Protein AF-A0A2D6M710-F1 (afdb_monomer_lite)

Foldseek 3Di:
DPLDFDDLVVQVVQLVQFLCQCPDPDPQCVLVCCCVCPVLVQDPVLCVLQSWGAAGPVVVDPRHQWIWGFFADLVGRRRWIKIAHRDPPPPDDRIDIHDDDLQQTKRLCNSLLVVCQVVQEAEEEADPSLQSLCVSLVNSRYIHSDRDQHHPNNVVSSVVRHQHYEYFYFQDPSSLVSLVSVLVSCVVVVVQVVDQHQYFYFYLPPAGGNSRSCVPPNDVVVVVSSVVRVVVSVVVCVVDPRRDRDSD

Secondary structure (DSSP, 8-state):
---PPPPHHHHHHHHHHHHHHHHSS-GGGHHHHIIIIIIS---HHHHHHTT-EEE-GGG-STTTTEEEEEEE-TTS-EEEEEEEE--TTS---SEEE----GGG--BTHHHHHHHHHHHTEEEEESSHHHHHHHHHTT-TTEEE--SS---HHHHHHHHHH-SEEEE---SSHHHHHHHHHHHHHHHHTTHHHHS--EEEE---TTSSSHHHHHHHHHHHHHHHHHHHHHHHHHHHHHHS-TT-----

pLDDT: mean 90.96, std 10.14, range [46.81, 98.5]

Sequence (248 aa):
MSRSKLSQIERDEIVSLASDTLFEDSKDASDARDYLFNSRRINRDVAKTFEIGYVPMRAGHKLSGRIIFPIKDMVGRNVALTTRLIVEGSGLRKHWHESFLKNKYIYGIQENSLNISKKKKVIIVEGQFDALSLCSAGMPIAVAILGSAISIYQLSRIIQLTNDIFLCFDNDDAGRKATSQVFALLKKYQLWRQRDLNVMSIYTRGAKDPDEYISKYGKDEFINKLKEAKEKYELRRRKDEPGSIFDF

Structure (mmCIF, N/CA/C/O backbone):
data_AF-A0A2D6M710-F1
#
_entry.id   AF-A0A2D6M710-F1
#
loop_
_atom_site.group_PDB
_atom_site.id
_atom_site.type_symbol
_atom_site.label_atom_id
_atom_site.label_alt_id
_atom_site.label_comp_id
_atom_site.label_asym_id
_atom_site.label_entity_id
_atom_site.label_seq_id
_atom_site.pdbx_PDB_ins_code
_atom_site.Cartn_x
_atom_site.Cartn_y
_atom_site.Cartn_z
_atom_site.occupancy
_atom_site.B_iso_or_equiv
_atom_site.auth_seq_id
_atom_site.auth_comp_id
_atom_site.auth_asym_id
_atom_site.auth_atom_id
_atom_site.pdbx_PDB_model_num
ATOM 1 N N . MET A 1 1 ? 24.715 -8.397 -4.079 1.00 46.81 1 MET A N 1
ATOM 2 C CA . MET A 1 1 ? 24.604 -6.931 -4.253 1.00 46.81 1 MET A CA 1
ATOM 3 C C . MET A 1 1 ? 24.196 -6.299 -2.935 1.00 46.81 1 MET A C 1
ATOM 5 O O . MET A 1 1 ? 23.108 -6.588 -2.445 1.00 46.81 1 MET A O 1
ATOM 9 N N . SER A 1 2 ? 25.084 -5.494 -2.351 1.00 47.44 2 SER A N 1
ATOM 10 C CA . SER A 1 2 ? 24.763 -4.608 -1.226 1.00 47.44 2 SER A CA 1
ATOM 11 C C . SER A 1 2 ? 23.525 -3.767 -1.575 1.00 47.44 2 SER A C 1
ATOM 13 O O . SER A 1 2 ? 23.420 -3.271 -2.699 1.00 47.44 2 SER A O 1
ATOM 15 N N . ARG A 1 3 ? 22.562 -3.639 -0.651 1.00 63.16 3 ARG A N 1
ATOM 16 C CA . ARG A 1 3 ? 21.422 -2.714 -0.789 1.00 63.16 3 ARG A CA 1
ATOM 17 C C . ARG A 1 3 ? 21.940 -1.291 -0.570 1.00 63.16 3 ARG A C 1
ATOM 19 O O . ARG A 1 3 ? 21.722 -0.716 0.494 1.00 63.16 3 ARG A O 1
ATOM 26 N N . SER A 1 4 ? 22.707 -0.779 -1.533 1.00 73.25 4 SER A N 1
ATOM 27 C CA . SER A 1 4 ? 23.311 0.546 -1.431 1.00 73.25 4 SER A CA 1
ATOM 28 C C . SER A 1 4 ? 22.224 1.611 -1.331 1.00 73.25 4 SER A C 1
ATOM 30 O O . SER A 1 4 ? 21.204 1.538 -2.021 1.00 73.25 4 SER A O 1
ATOM 32 N N . LYS A 1 5 ? 22.433 2.560 -0.420 1.00 86.25 5 LYS A N 1
ATOM 33 C CA . LYS A 1 5 ? 21.526 3.677 -0.184 1.00 86.25 5 LYS A CA 1
ATOM 34 C C . LYS A 1 5 ? 21.694 4.682 -1.323 1.00 86.25 5 LYS A C 1
ATOM 36 O O . LYS A 1 5 ? 22.822 5.069 -1.613 1.00 86.25 5 LYS A O 1
ATOM 41 N N . LEU A 1 6 ? 20.597 5.045 -1.972 1.00 91.69 6 LEU A N 1
ATOM 42 C CA . LEU A 1 6 ? 20.550 6.089 -2.992 1.00 91.69 6 LEU A CA 1
ATOM 43 C C . LEU A 1 6 ? 20.534 7.459 -2.299 1.00 91.69 6 LEU A C 1
ATOM 45 O O . LEU A 1 6 ? 20.023 7.599 -1.179 1.00 91.69 6 LEU A O 1
ATOM 49 N N . SER A 1 7 ? 21.088 8.479 -2.941 1.00 94.19 7 SER A N 1
ATOM 50 C CA . SER A 1 7 ? 20.857 9.866 -2.539 1.00 94.19 7 SER A CA 1
ATOM 51 C C . SER A 1 7 ? 19.395 10.263 -2.779 1.00 94.19 7 SER A C 1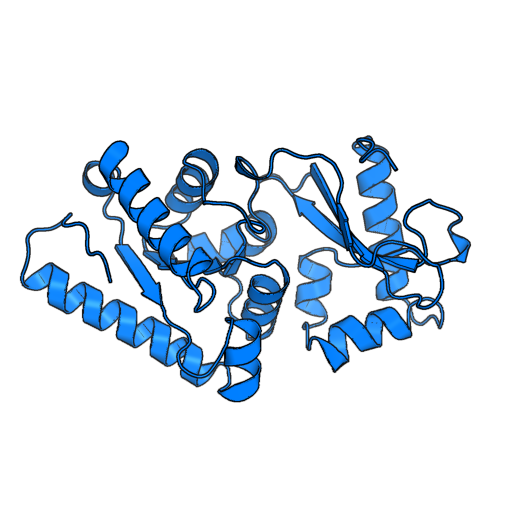
ATOM 53 O O . SER A 1 7 ? 18.65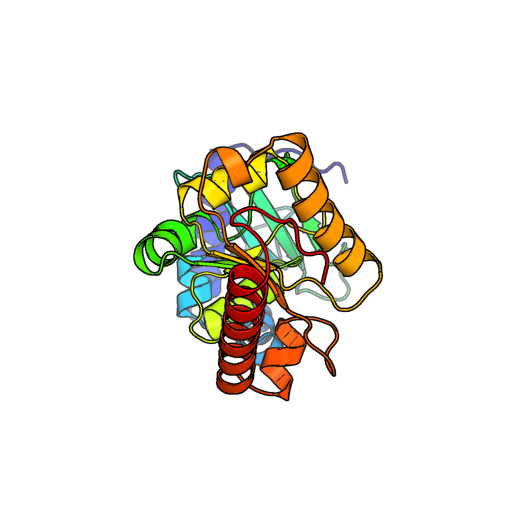2 9.569 -3.472 1.00 94.19 7 SER A O 1
ATOM 55 N N . GLN A 1 8 ? 18.958 11.371 -2.177 1.00 94.12 8 GLN A N 1
ATOM 56 C CA . GLN A 1 8 ? 17.605 11.883 -2.414 1.00 94.12 8 GLN A CA 1
ATOM 57 C C . GLN A 1 8 ? 17.400 12.245 -3.893 1.00 94.12 8 GLN A C 1
ATOM 59 O O . GLN A 1 8 ? 16.412 11.821 -4.479 1.00 94.12 8 GLN A O 1
ATOM 64 N N . ILE A 1 9 ? 18.377 12.939 -4.486 1.00 96.38 9 ILE A N 1
ATOM 65 C CA . ILE A 1 9 ? 18.354 13.371 -5.890 1.00 96.38 9 ILE A CA 1
ATOM 66 C C . ILE A 1 9 ? 18.221 12.161 -6.818 1.00 96.38 9 ILE A C 1
ATOM 68 O O . ILE A 1 9 ? 17.307 12.124 -7.632 1.00 96.38 9 ILE A O 1
ATOM 72 N N . GLU A 1 10 ? 19.043 11.122 -6.623 1.00 96.25 10 GLU A N 1
ATOM 73 C CA . GLU A 1 10 ? 18.950 9.902 -7.436 1.00 96.25 10 GLU A CA 1
ATOM 74 C C . GLU A 1 10 ? 17.574 9.233 -7.326 1.00 96.25 10 GLU A C 1
ATOM 76 O O . GLU A 1 10 ? 17.064 8.715 -8.317 1.00 96.25 10 GLU A O 1
ATOM 81 N N . ARG A 1 11 ? 16.952 9.207 -6.135 1.00 97.50 11 ARG A N 1
ATOM 82 C CA . ARG A 1 11 ? 15.600 8.641 -6.006 1.00 97.50 11 ARG A CA 1
ATOM 83 C C . ARG A 1 11 ? 14.595 9.447 -6.811 1.00 97.50 11 ARG A C 1
ATOM 85 O O . ARG A 1 11 ? 13.803 8.840 -7.519 1.00 97.50 11 ARG A O 1
ATOM 92 N N . ASP A 1 12 ? 14.632 10.767 -6.702 1.00 97.62 12 ASP A N 1
ATOM 93 C CA . ASP A 1 12 ? 13.668 11.643 -7.364 1.00 97.62 12 ASP A CA 1
ATOM 94 C C . ASP A 1 12 ? 13.825 11.584 -8.895 1.00 97.62 12 ASP A C 1
ATOM 96 O O . ASP A 1 12 ? 12.832 11.439 -9.605 1.00 97.62 12 ASP A O 1
ATOM 100 N N . GLU A 1 13 ? 15.061 11.544 -9.403 1.00 97.75 13 GLU A N 1
ATOM 101 C CA . GLU A 1 13 ? 15.357 11.325 -10.827 1.00 97.75 13 GLU A CA 1
ATOM 102 C C . GLU A 1 13 ? 14.849 9.964 -11.325 1.00 97.75 13 GLU A C 1
ATOM 104 O O . GLU A 1 13 ? 14.212 9.879 -12.376 1.00 97.75 13 GLU A O 1
ATOM 109 N N . ILE A 1 14 ? 15.085 8.889 -10.559 1.00 97.88 14 ILE A N 1
ATOM 110 C CA . ILE A 1 14 ? 14.604 7.545 -10.907 1.00 97.88 14 ILE A CA 1
ATOM 111 C C . ILE A 1 14 ? 13.077 7.503 -10.921 1.00 97.88 14 ILE A C 1
ATOM 113 O O . ILE A 1 14 ? 12.508 6.891 -11.821 1.00 97.88 14 ILE A O 1
ATOM 117 N N . VAL A 1 15 ? 12.412 8.105 -9.932 1.00 98.25 15 VAL A N 1
ATOM 118 C CA . VAL A 1 15 ? 10.945 8.117 -9.845 1.00 98.25 15 VAL A CA 1
ATOM 119 C C . VAL A 1 15 ? 10.343 8.915 -10.996 1.00 98.25 15 VAL A C 1
ATOM 121 O O . VAL A 1 15 ? 9.425 8.406 -11.635 1.00 98.25 15 VAL A O 1
ATOM 124 N N . SER A 1 16 ? 10.897 10.088 -11.319 1.00 97.94 16 SER A N 1
ATOM 125 C CA . SER A 1 16 ? 10.451 10.893 -12.463 1.00 97.94 16 SER A CA 1
ATOM 126 C C . SER A 1 16 ? 10.583 10.110 -13.769 1.00 97.94 16 SER A C 1
ATOM 128 O O . SER A 1 16 ? 9.579 9.850 -14.426 1.00 97.94 16 SER A O 1
ATOM 130 N N . LEU A 1 17 ? 11.793 9.626 -14.089 1.00 97.75 17 LEU A N 1
ATOM 131 C CA . LEU A 1 17 ? 12.050 8.844 -15.305 1.00 97.75 17 LEU A CA 1
ATOM 132 C C . LEU A 1 17 ? 11.121 7.631 -15.402 1.00 97.75 17 LEU A C 1
ATOM 134 O O . LEU A 1 17 ? 10.585 7.327 -16.469 1.00 97.75 17 LEU A O 1
ATOM 138 N N . ALA A 1 18 ? 10.965 6.906 -14.294 1.00 97.88 18 ALA A N 1
ATOM 139 C CA . ALA A 1 18 ? 10.163 5.699 -14.262 1.00 97.88 18 ALA A CA 1
ATOM 140 C C . ALA A 1 18 ? 8.677 6.010 -14.475 1.00 97.88 18 ALA A C 1
ATOM 142 O O . ALA A 1 18 ? 8.003 5.281 -15.205 1.00 97.88 18 ALA A O 1
ATOM 143 N N . SER A 1 19 ? 8.162 7.056 -13.826 1.00 97.06 19 SER A N 1
ATOM 144 C CA . SER A 1 19 ? 6.774 7.491 -13.971 1.00 97.06 19 SER A CA 1
ATOM 145 C C . SER A 1 19 ? 6.494 7.888 -15.418 1.00 97.06 19 SER A C 1
ATOM 147 O O . SER A 1 19 ? 5.585 7.327 -16.028 1.00 97.06 19 SER A O 1
ATOM 149 N N . ASP A 1 20 ? 7.328 8.750 -16.004 1.00 96.81 20 ASP A N 1
ATOM 150 C CA . ASP A 1 20 ? 7.182 9.191 -17.396 1.00 96.81 20 ASP A CA 1
ATOM 151 C C . ASP A 1 20 ? 7.167 7.988 -18.347 1.00 96.81 20 ASP A C 1
ATOM 153 O O . ASP A 1 20 ? 6.201 7.771 -19.078 1.00 96.81 20 ASP A O 1
ATOM 157 N N . THR A 1 21 ? 8.158 7.102 -18.224 1.00 97.06 21 THR A N 1
ATOM 158 C CA . THR A 1 21 ? 8.270 5.908 -19.076 1.00 97.06 21 THR A CA 1
ATOM 159 C C . THR A 1 21 ? 7.051 4.980 -18.966 1.00 97.06 21 THR A C 1
ATOM 161 O O . THR A 1 21 ? 6.647 4.378 -19.961 1.00 97.06 21 THR A O 1
ATOM 164 N N . LEU A 1 22 ? 6.459 4.817 -17.774 1.00 97.56 22 LEU A N 1
ATOM 165 C CA . LEU A 1 22 ? 5.312 3.918 -17.586 1.00 97.56 22 LEU A CA 1
ATOM 166 C C . LEU A 1 22 ? 4.047 4.434 -18.283 1.00 97.56 22 LEU A C 1
ATOM 168 O O . LEU A 1 22 ? 3.218 3.625 -18.710 1.00 97.56 22 LEU A O 1
ATOM 172 N N . PHE A 1 23 ? 3.874 5.754 -18.362 1.00 96.31 23 PHE A N 1
ATOM 173 C CA . PHE A 1 23 ? 2.669 6.380 -18.911 1.00 96.31 23 PHE A CA 1
ATOM 174 C C . PHE A 1 23 ? 2.844 6.924 -20.332 1.00 96.31 23 PHE A C 1
ATOM 176 O O . PHE A 1 23 ? 1.838 7.217 -20.980 1.00 96.31 23 PHE A O 1
ATOM 183 N N . GLU A 1 24 ? 4.073 6.999 -20.836 1.00 93.88 24 GLU A N 1
ATOM 184 C CA . GLU A 1 24 ? 4.366 7.227 -22.248 1.00 93.88 24 GLU A CA 1
ATOM 185 C C . GLU A 1 24 ? 3.793 6.114 -23.137 1.00 93.88 24 GLU A C 1
ATOM 187 O O . GLU A 1 24 ? 3.731 4.933 -22.770 1.00 93.88 24 GLU A O 1
ATOM 192 N N . ASP A 1 25 ? 3.408 6.482 -24.360 1.00 87.25 25 ASP A N 1
ATOM 193 C CA . ASP A 1 25 ? 3.003 5.511 -25.373 1.00 87.25 25 ASP A CA 1
ATOM 194 C C . ASP A 1 25 ? 4.228 4.902 -26.068 1.00 87.25 25 ASP A C 1
ATOM 196 O O . ASP A 1 25 ? 4.535 5.172 -27.227 1.00 87.25 25 ASP A O 1
ATOM 200 N N . SER A 1 26 ? 4.983 4.108 -25.307 1.00 86.56 26 SER A N 1
ATOM 201 C CA . SER A 1 26 ? 6.201 3.444 -25.768 1.00 86.56 26 SER A CA 1
ATOM 202 C C . SER A 1 26 ? 6.122 1.926 -25.602 1.00 86.56 26 SER A C 1
ATOM 204 O O . SER A 1 26 ? 5.440 1.390 -24.720 1.00 86.56 26 SER A O 1
ATOM 206 N N . LYS A 1 27 ? 6.857 1.197 -26.450 1.00 88.81 27 LYS A N 1
ATOM 207 C CA . LYS A 1 27 ? 6.994 -0.261 -26.304 1.00 88.81 27 LYS A CA 1
ATOM 208 C C . LYS A 1 27 ? 7.847 -0.649 -25.095 1.00 88.81 27 LYS A C 1
ATOM 210 O O . LYS A 1 27 ? 7.670 -1.747 -24.579 1.00 88.81 27 LYS A O 1
ATOM 215 N N . ASP A 1 28 ? 8.703 0.253 -24.610 1.00 88.19 28 ASP A N 1
ATOM 216 C CA . ASP A 1 28 ? 9.647 -0.005 -23.518 1.00 88.19 28 ASP A CA 1
ATOM 217 C C . ASP A 1 28 ? 8.958 -0.527 -22.251 1.00 88.19 28 ASP A C 1
ATOM 219 O O . ASP A 1 28 ? 9.490 -1.413 -21.583 1.00 88.19 28 ASP A O 1
ATOM 223 N N . ALA A 1 29 ? 7.776 0.007 -21.931 1.00 94.50 29 ALA A N 1
ATOM 224 C CA . ALA A 1 29 ? 7.025 -0.329 -20.726 1.00 94.50 29 ALA A CA 1
ATOM 225 C C . ALA A 1 29 ? 5.861 -1.306 -20.962 1.00 94.50 29 ALA A C 1
ATOM 227 O O . ALA A 1 29 ? 5.053 -1.481 -20.052 1.00 94.50 29 ALA A O 1
ATOM 228 N N . SER A 1 30 ? 5.726 -1.926 -22.146 1.00 94.56 30 SER A N 1
ATOM 229 C CA . SER A 1 30 ? 4.560 -2.772 -22.477 1.00 94.56 30 SER A CA 1
ATOM 230 C C . SER A 1 30 ? 4.319 -3.858 -21.426 1.00 94.56 30 SER A C 1
ATOM 232 O O . SER A 1 30 ? 3.272 -3.869 -20.785 1.00 94.56 30 SER A O 1
ATOM 234 N N . ASP A 1 31 ? 5.336 -4.671 -21.142 1.00 94.56 31 ASP A N 1
ATOM 235 C CA . ASP A 1 31 ? 5.233 -5.769 -20.174 1.00 94.56 31 ASP A CA 1
ATOM 236 C C . ASP A 1 31 ? 4.955 -5.269 -18.747 1.00 94.56 31 ASP A C 1
ATOM 238 O O . ASP A 1 31 ? 4.258 -5.912 -17.960 1.00 94.56 31 ASP A O 1
ATOM 242 N N . ALA A 1 32 ? 5.487 -4.094 -18.393 1.00 96.00 32 ALA A N 1
ATOM 243 C CA . ALA A 1 32 ? 5.249 -3.480 -17.092 1.00 96.00 32 ALA A CA 1
ATOM 244 C C . ALA A 1 32 ? 3.802 -2.985 -16.958 1.00 96.00 32 ALA A C 1
ATOM 246 O O . ALA A 1 32 ? 3.178 -3.193 -15.913 1.00 96.00 32 ALA A O 1
ATOM 247 N N . ARG A 1 33 ? 3.258 -2.373 -18.019 1.00 97.19 33 ARG A N 1
ATOM 248 C CA . ARG A 1 33 ? 1.855 -1.948 -18.107 1.00 97.19 33 ARG A CA 1
ATOM 249 C C . ARG A 1 33 ? 0.923 -3.154 -18.056 1.00 97.19 33 ARG A C 1
ATOM 251 O O . ARG A 1 33 ? -0.022 -3.133 -17.271 1.00 97.19 33 ARG A O 1
ATOM 258 N N . ASP A 1 34 ? 1.221 -4.217 -18.798 1.00 95.94 34 ASP A N 1
ATOM 259 C CA . ASP A 1 34 ? 0.439 -5.455 -18.768 1.00 95.94 34 ASP A CA 1
ATOM 260 C C . ASP A 1 34 ? 0.455 -6.091 -17.381 1.00 95.94 34 ASP A C 1
ATOM 262 O O . ASP A 1 34 ? -0.595 -6.412 -16.817 1.00 95.94 34 ASP A O 1
ATOM 266 N N . TYR A 1 35 ? 1.630 -6.195 -16.762 1.00 95.62 35 TYR A N 1
ATOM 267 C CA . TYR A 1 35 ? 1.735 -6.722 -15.411 1.00 95.62 35 TYR A CA 1
ATOM 268 C C . TYR A 1 35 ? 0.937 -5.886 -14.395 1.00 95.62 35 TYR A C 1
ATOM 270 O O . TYR A 1 35 ? 0.196 -6.450 -13.589 1.00 95.62 35 TYR A O 1
ATOM 278 N N . LEU A 1 36 ? 1.069 -4.556 -14.398 1.00 96.69 36 LEU A N 1
ATOM 279 C CA . LEU A 1 36 ? 0.401 -3.694 -13.415 1.00 96.69 36 LEU A CA 1
ATOM 280 C C . LEU A 1 36 ? -1.105 -3.590 -13.645 1.00 96.69 36 LEU A C 1
ATOM 282 O O . LEU A 1 36 ? -1.881 -3.773 -12.707 1.00 96.69 36 LEU A O 1
ATOM 286 N N . PHE A 1 37 ? -1.514 -3.275 -14.868 1.00 97.00 37 PHE A N 1
ATOM 287 C CA . PHE A 1 37 ? -2.880 -2.853 -15.165 1.00 97.00 37 PHE A CA 1
ATOM 288 C C . PHE A 1 37 ? -3.780 -4.017 -15.568 1.00 97.00 37 PHE A C 1
ATOM 290 O O . PHE A 1 37 ? -4.966 -3.983 -15.252 1.00 97.00 37 PHE A O 1
ATOM 297 N N . ASN A 1 38 ? -3.227 -5.067 -16.181 1.00 94.81 38 ASN A N 1
ATOM 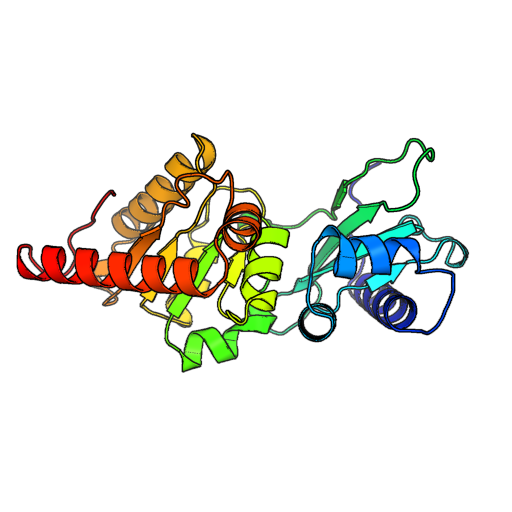298 C CA . ASN A 1 38 ? -4.001 -6.239 -16.591 1.00 94.81 38 ASN A CA 1
ATOM 299 C C . ASN A 1 38 ? -3.871 -7.360 -15.553 1.00 94.81 38 ASN A C 1
ATOM 301 O O . ASN A 1 38 ? -4.865 -7.766 -14.955 1.00 94.81 38 ASN A O 1
ATOM 305 N N . SER A 1 39 ? -2.648 -7.804 -15.247 1.00 93.81 39 SER A N 1
ATOM 306 C CA . SER A 1 39 ? -2.433 -8.939 -14.335 1.00 93.81 39 SER A CA 1
ATOM 307 C C . SER A 1 39 ? -2.709 -8.593 -12.869 1.00 93.81 39 SER A C 1
ATOM 309 O O . SER A 1 39 ? -3.348 -9.363 -12.155 1.00 93.81 39 SER A O 1
ATOM 311 N N . ARG A 1 40 ? -2.229 -7.437 -12.389 1.00 93.94 40 ARG A N 1
ATOM 312 C CA . ARG A 1 40 ? -2.464 -6.968 -11.008 1.00 93.94 40 ARG A CA 1
ATOM 313 C C . ARG A 1 40 ? -3.688 -6.066 -10.872 1.00 93.94 40 ARG A C 1
ATOM 315 O O . ARG A 1 40 ? -4.071 -5.786 -9.743 1.00 93.94 40 ARG A O 1
ATOM 322 N N . ARG A 1 41 ? -4.313 -5.652 -11.983 1.00 95.50 41 ARG A N 1
ATOM 323 C CA . ARG A 1 41 ? -5.519 -4.796 -12.018 1.00 95.50 41 ARG A CA 1
ATOM 324 C C . ARG A 1 41 ? -5.386 -3.514 -11.194 1.00 95.50 41 ARG A C 1
ATOM 326 O O . ARG A 1 41 ? -6.353 -3.036 -10.602 1.00 95.50 41 ARG A O 1
ATOM 333 N N . ILE A 1 42 ? -4.182 -2.953 -11.144 1.00 97.25 42 ILE A N 1
ATOM 334 C CA . ILE A 1 42 ? -3.962 -1.661 -10.504 1.00 97.25 42 ILE A CA 1
ATOM 335 C C . ILE A 1 42 ? -4.567 -0.583 -11.401 1.00 97.25 42 ILE A C 1
ATOM 337 O O . ILE A 1 42 ? -4.313 -0.539 -12.602 1.00 97.25 42 ILE A O 1
ATOM 341 N N . ASN A 1 43 ? -5.388 0.290 -10.829 1.00 97.25 43 ASN A N 1
ATOM 342 C CA . ASN A 1 43 ? -5.976 1.399 -11.565 1.00 97.25 43 ASN A CA 1
ATOM 343 C C . ASN A 1 43 ? -4.874 2.402 -11.971 1.00 97.25 43 ASN A C 1
ATOM 345 O O . ASN A 1 43 ? -3.976 2.702 -11.182 1.00 97.25 43 ASN A O 1
ATOM 349 N N . ARG A 1 44 ? -4.944 2.944 -13.195 1.00 97.75 44 ARG A N 1
ATOM 350 C CA . ARG A 1 44 ? -3.938 3.890 -13.715 1.00 97.75 44 ARG A CA 1
ATOM 351 C C . ARG A 1 44 ? -3.817 5.159 -12.870 1.00 97.75 44 ARG A C 1
ATOM 353 O O . ARG A 1 44 ? -2.701 5.615 -12.646 1.00 97.75 44 ARG A O 1
ATOM 360 N N . ASP A 1 45 ? -4.920 5.696 -12.363 1.00 98.12 45 ASP A N 1
ATOM 361 C CA . ASP A 1 45 ? -4.912 6.893 -11.516 1.00 98.12 45 ASP A CA 1
ATOM 362 C C . ASP A 1 45 ? -4.316 6.599 -10.139 1.00 98.12 45 ASP A C 1
ATOM 364 O O . ASP A 1 45 ? -3.604 7.433 -9.580 1.00 98.12 45 ASP A O 1
ATOM 368 N N . VAL A 1 46 ? -4.522 5.385 -9.616 1.00 98.50 46 VAL A N 1
ATOM 369 C CA . VAL A 1 46 ? -3.839 4.923 -8.397 1.00 98.50 46 VAL A CA 1
ATOM 370 C C . VAL A 1 46 ? -2.339 4.805 -8.647 1.00 98.50 46 VAL A C 1
ATOM 372 O O . VAL A 1 46 ? -1.556 5.314 -7.853 1.00 98.50 46 VAL A O 1
ATOM 375 N N . ALA A 1 47 ? -1.919 4.211 -9.766 1.00 98.44 47 ALA A N 1
ATOM 376 C CA . ALA A 1 47 ? -0.502 4.130 -10.113 1.00 98.44 47 ALA A CA 1
ATOM 377 C C . ALA A 1 47 ? 0.147 5.518 -10.252 1.00 98.44 47 ALA A C 1
ATOM 379 O O . ALA A 1 47 ? 1.237 5.715 -9.721 1.00 98.44 47 ALA A O 1
ATOM 380 N N . LYS A 1 48 ? -0.543 6.492 -10.865 1.00 98.25 48 LYS A N 1
ATOM 381 C CA . LYS A 1 48 ? -0.094 7.896 -10.921 1.00 98.25 48 LYS A CA 1
ATOM 382 C C . LYS A 1 48 ? -0.002 8.533 -9.536 1.00 98.25 48 LYS A C 1
ATOM 384 O O . LYS A 1 48 ? 1.011 9.134 -9.211 1.00 98.25 48 LYS A O 1
ATOM 389 N N . THR A 1 49 ? -1.032 8.369 -8.704 1.00 98.19 49 THR A N 1
ATOM 390 C CA . THR A 1 49 ? -1.075 8.931 -7.339 1.00 98.19 49 THR A CA 1
ATOM 391 C C . THR A 1 49 ? 0.095 8.435 -6.484 1.00 98.19 49 THR A C 1
ATOM 393 O O . THR A 1 49 ? 0.673 9.195 -5.711 1.00 98.19 49 THR A O 1
ATOM 396 N N . PHE A 1 50 ? 0.465 7.164 -6.646 1.00 98.44 50 PHE A N 1
ATOM 397 C CA . PHE A 1 50 ? 1.574 6.526 -5.936 1.00 98.44 50 PHE A CA 1
ATOM 398 C C . PHE A 1 50 ? 2.928 6.680 -6.647 1.00 98.44 50 PHE A C 1
ATOM 400 O O . PHE A 1 50 ? 3.914 6.111 -6.181 1.00 98.44 50 PHE A O 1
ATOM 407 N N . GLU A 1 51 ? 2.983 7.417 -7.764 1.00 98.31 51 GLU A N 1
ATOM 408 C CA . GLU A 1 51 ? 4.179 7.607 -8.602 1.00 98.31 51 GLU A CA 1
ATOM 409 C C . GLU A 1 51 ? 4.872 6.280 -8.956 1.00 98.31 51 GLU A C 1
ATOM 411 O O . GLU A 1 51 ? 6.098 6.145 -8.949 1.00 98.31 51 GLU A O 1
ATOM 416 N N . ILE A 1 52 ? 4.064 5.254 -9.235 1.00 98.50 52 ILE A N 1
ATOM 417 C CA . ILE A 1 52 ? 4.561 3.970 -9.723 1.00 98.50 52 ILE A CA 1
ATOM 418 C C . ILE A 1 52 ? 5.068 4.180 -11.144 1.00 98.50 52 ILE A C 1
ATOM 420 O O . ILE A 1 52 ? 4.389 4.781 -11.973 1.00 98.50 52 ILE A O 1
ATOM 424 N N . GLY A 1 53 ? 6.247 3.637 -11.424 1.00 98.06 53 GLY A N 1
ATOM 425 C CA . GLY A 1 53 ? 6.918 3.819 -12.703 1.00 98.06 53 GLY A CA 1
ATOM 426 C C . GLY A 1 53 ? 7.638 2.567 -13.181 1.00 98.06 53 GLY A C 1
ATOM 427 O O . GLY A 1 53 ? 7.690 1.562 -12.475 1.00 98.06 53 GLY A O 1
ATOM 428 N N . TYR A 1 54 ? 8.242 2.624 -14.361 1.00 98.00 54 TYR A N 1
ATOM 429 C CA . TYR A 1 54 ? 9.093 1.577 -14.911 1.00 98.00 54 TYR A CA 1
ATOM 430 C C . TYR A 1 54 ? 10.403 2.158 -15.446 1.00 98.00 54 TYR A C 1
ATOM 432 O O . TYR A 1 54 ? 10.386 3.043 -16.289 1.00 98.00 54 TYR A O 1
ATOM 440 N N . VAL A 1 55 ? 11.548 1.642 -14.992 1.00 97.00 55 VAL A N 1
ATOM 441 C CA . VAL A 1 55 ? 12.855 2.051 -15.532 1.00 97.00 55 VAL A CA 1
ATOM 442 C C . VAL A 1 55 ? 13.168 1.201 -16.768 1.00 97.00 55 VAL A C 1
ATOM 444 O O . VAL A 1 55 ? 13.330 -0.017 -16.625 1.00 97.00 55 VAL A O 1
ATOM 447 N N . PRO A 1 56 ? 13.302 1.794 -17.967 1.00 95.06 56 PRO A N 1
ATOM 448 C CA . PRO A 1 56 ? 13.507 1.037 -19.196 1.00 95.06 56 PRO A CA 1
ATOM 449 C C . PRO A 1 56 ? 14.938 0.507 -19.311 1.00 95.06 56 PRO A C 1
ATOM 451 O O . PRO A 1 56 ? 15.868 1.054 -18.721 1.00 95.06 56 PRO A O 1
ATOM 454 N N . MET A 1 57 ? 15.143 -0.539 -20.119 1.00 92.94 57 MET A N 1
ATOM 455 C CA . MET A 1 57 ? 16.472 -1.140 -20.330 1.00 92.94 57 MET A CA 1
ATOM 456 C C . MET A 1 57 ? 17.509 -0.137 -20.857 1.00 92.94 57 MET A C 1
ATOM 458 O O . MET A 1 57 ? 18.663 -0.165 -20.432 1.00 92.94 57 MET A O 1
ATOM 462 N N . ARG A 1 58 ? 17.085 0.805 -21.712 1.00 92.56 58 ARG A N 1
ATOM 463 C CA . ARG A 1 58 ? 17.940 1.870 -22.265 1.00 92.56 58 ARG A CA 1
ATOM 464 C C . ARG A 1 58 ? 18.488 2.851 -21.225 1.00 92.56 58 ARG A C 1
ATOM 466 O O . ARG A 1 58 ? 19.419 3.582 -21.536 1.00 92.56 58 ARG A O 1
ATOM 473 N N . ALA A 1 59 ? 17.944 2.869 -20.005 1.00 93.25 59 ALA A N 1
ATOM 474 C CA . ALA A 1 59 ? 18.438 3.743 -18.944 1.00 93.25 59 ALA A CA 1
ATOM 475 C C . ALA A 1 59 ? 19.843 3.349 -18.455 1.00 93.25 59 ALA A C 1
ATOM 477 O O . ALA A 1 59 ? 20.498 4.148 -17.794 1.00 93.25 59 ALA A O 1
ATOM 478 N N . GLY A 1 60 ? 20.301 2.113 -18.711 1.00 90.88 60 GLY A N 1
ATOM 479 C CA . GLY A 1 60 ? 21.646 1.657 -18.327 1.00 90.88 60 GLY A CA 1
ATOM 480 C C . GLY A 1 60 ? 21.910 1.634 -16.813 1.00 90.88 60 GLY A C 1
ATOM 481 O O . GLY A 1 60 ? 23.034 1.406 -16.376 1.00 90.88 60 GLY A O 1
ATOM 482 N N . HIS A 1 61 ? 20.884 1.853 -15.989 1.00 92.12 61 HIS A N 1
ATOM 483 C CA . HIS A 1 61 ? 20.978 1.899 -14.535 1.00 92.12 61 HIS A CA 1
ATOM 484 C C . HIS A 1 61 ? 20.770 0.505 -13.914 1.00 92.12 61 HIS A C 1
ATOM 486 O O . HIS A 1 61 ? 20.092 -0.351 -14.485 1.00 92.12 61 HIS A O 1
ATOM 492 N N . LYS A 1 62 ? 21.252 0.272 -12.684 1.00 90.75 62 LYS A N 1
ATOM 493 C CA . LYS A 1 62 ? 21.070 -1.010 -11.959 1.00 90.75 62 LYS A CA 1
ATOM 494 C C . LYS A 1 62 ? 19.601 -1.401 -11.718 1.00 90.75 62 LYS A C 1
ATOM 496 O O . LYS A 1 62 ? 19.318 -2.546 -11.366 1.00 90.75 62 LYS A O 1
ATOM 501 N N . LEU A 1 63 ? 18.681 -0.439 -11.834 1.00 93.75 63 LEU A N 1
ATOM 502 C CA . LEU A 1 63 ? 17.240 -0.659 -11.694 1.00 93.75 63 LEU A CA 1
ATOM 503 C C . LEU A 1 63 ? 16.508 -0.832 -13.031 1.00 93.75 63 LEU A C 1
ATOM 505 O O . LEU A 1 63 ? 15.292 -0.980 -13.013 1.00 93.75 63 LEU A O 1
ATOM 509 N N . SER A 1 64 ? 17.216 -0.842 -14.160 1.00 94.75 64 SER A N 1
ATOM 510 C CA . SER A 1 64 ? 16.608 -1.057 -15.475 1.00 94.75 64 SER A CA 1
ATOM 511 C C . SER A 1 64 ? 15.860 -2.393 -15.546 1.00 94.75 64 SER A C 1
ATOM 513 O O . SER A 1 64 ? 16.264 -3.382 -14.927 1.00 94.75 64 SER A O 1
ATOM 515 N N . GLY A 1 65 ? 14.741 -2.409 -16.270 1.00 95.06 65 GLY A N 1
ATOM 516 C CA . GLY A 1 65 ? 13.849 -3.564 -16.380 1.00 95.06 65 GLY A CA 1
ATOM 517 C C . GLY A 1 65 ? 12.928 -3.762 -15.173 1.00 95.06 65 GLY A C 1
ATOM 518 O O . GLY A 1 65 ? 12.332 -4.836 -15.021 1.00 95.06 65 GLY A O 1
ATOM 519 N N . ARG A 1 66 ? 12.825 -2.773 -14.273 1.00 96.62 66 ARG A N 1
ATOM 520 C CA . ARG A 1 66 ? 12.047 -2.880 -13.032 1.00 96.62 66 ARG A CA 1
ATOM 521 C C . ARG A 1 66 ? 10.944 -1.838 -12.946 1.00 96.62 66 ARG A C 1
ATOM 523 O O . ARG A 1 66 ? 11.159 -0.662 -13.216 1.00 96.62 66 ARG A O 1
ATOM 530 N N . ILE A 1 67 ? 9.796 -2.275 -12.437 1.00 98.06 67 ILE A N 1
ATOM 531 C CA . ILE A 1 67 ? 8.789 -1.385 -11.866 1.00 98.06 67 ILE A CA 1
ATOM 532 C C . ILE A 1 67 ? 9.338 -0.811 -10.563 1.00 98.06 67 ILE A C 1
ATOM 534 O O . ILE A 1 67 ? 9.903 -1.553 -9.751 1.00 98.06 67 ILE A O 1
ATOM 538 N N . ILE A 1 68 ? 9.134 0.484 -10.363 1.00 98.25 68 ILE A N 1
ATOM 539 C CA . ILE A 1 68 ? 9.494 1.248 -9.176 1.00 98.25 68 ILE A CA 1
ATOM 540 C C . ILE A 1 68 ? 8.231 1.541 -8.371 1.00 98.25 68 ILE A C 1
ATOM 542 O O . ILE A 1 68 ? 7.238 2.023 -8.905 1.00 98.25 68 ILE A O 1
ATOM 546 N N . PHE A 1 69 ? 8.297 1.258 -7.074 1.00 98.19 69 PHE A N 1
ATOM 547 C CA . PHE A 1 69 ? 7.297 1.617 -6.078 1.00 98.19 69 PHE A CA 1
ATOM 548 C C . PHE A 1 69 ? 7.992 2.504 -5.036 1.00 98.19 69 PHE A C 1
ATOM 550 O O . PHE A 1 69 ? 8.740 1.977 -4.189 1.00 98.19 69 PHE A O 1
ATOM 557 N N . PRO A 1 70 ? 7.811 3.832 -5.116 1.00 97.94 70 PRO A N 1
ATOM 558 C CA . PRO A 1 70 ? 8.404 4.761 -4.167 1.00 97.94 70 PRO A CA 1
ATOM 559 C C . PRO A 1 70 ? 7.835 4.551 -2.763 1.00 97.94 70 PRO A C 1
ATOM 561 O O . PRO A 1 70 ? 6.659 4.244 -2.584 1.00 97.94 70 PRO A O 1
ATOM 564 N N . ILE A 1 71 ? 8.673 4.708 -1.743 1.00 97.38 71 ILE A N 1
ATOM 565 C CA . ILE A 1 71 ? 8.235 4.817 -0.351 1.00 97.38 71 ILE A CA 1
ATOM 566 C C . ILE A 1 71 ? 8.466 6.256 0.063 1.00 97.38 71 ILE A C 1
ATOM 568 O O . ILE A 1 71 ? 9.604 6.730 0.031 1.00 97.38 71 ILE A O 1
ATOM 572 N N . LYS A 1 72 ? 7.397 6.921 0.492 1.00 97.19 72 LYS A N 1
ATOM 573 C CA . LYS A 1 72 ? 7.436 8.318 0.910 1.00 97.19 72 LYS A CA 1
ATOM 574 C C . LYS A 1 72 ? 7.352 8.462 2.418 1.00 97.19 72 LYS A C 1
ATOM 576 O O . LYS A 1 72 ? 6.802 7.613 3.125 1.00 97.19 72 LYS A O 1
ATOM 581 N N . ASP A 1 73 ? 7.912 9.551 2.920 1.00 95.25 73 ASP A N 1
ATOM 582 C CA . ASP A 1 73 ? 7.564 10.037 4.248 1.00 95.25 73 ASP A CA 1
ATOM 583 C C . ASP A 1 73 ? 6.266 10.864 4.229 1.00 95.25 73 ASP A C 1
ATOM 585 O O . ASP A 1 73 ? 5.658 11.088 3.186 1.00 95.25 73 ASP A O 1
ATOM 589 N N . MET A 1 74 ? 5.840 11.337 5.402 1.00 91.56 74 MET A N 1
ATOM 590 C CA . MET A 1 74 ? 4.593 12.098 5.559 1.00 91.56 74 MET A CA 1
ATOM 591 C C . MET A 1 74 ? 4.562 13.430 4.794 1.00 91.56 74 MET A C 1
ATOM 593 O O . MET A 1 74 ? 3.480 13.979 4.618 1.00 91.56 74 MET A O 1
ATOM 597 N N . VAL A 1 75 ? 5.717 13.965 4.380 1.00 93.31 75 VAL A N 1
ATOM 598 C CA . VAL A 1 75 ? 5.805 15.224 3.620 1.00 93.31 75 VAL A CA 1
ATOM 599 C C . VAL A 1 75 ? 6.035 14.985 2.124 1.00 93.31 75 VAL A C 1
ATOM 601 O O . VAL A 1 75 ? 6.186 15.945 1.379 1.00 93.31 75 VAL A O 1
ATOM 604 N N . GLY A 1 76 ? 6.033 13.725 1.671 1.00 95.25 76 GLY A N 1
ATOM 605 C CA . GLY A 1 76 ? 6.130 13.360 0.255 1.00 95.25 76 GLY A CA 1
ATOM 606 C C . GLY A 1 76 ? 7.541 13.099 -0.257 1.00 95.25 76 GLY A C 1
ATOM 607 O O . GLY A 1 76 ? 7.700 12.845 -1.444 1.00 95.25 76 GLY A O 1
ATOM 608 N N . ARG A 1 77 ? 8.570 13.110 0.598 1.00 96.56 77 ARG A N 1
ATOM 609 C CA . ARG A 1 77 ? 9.945 12.834 0.148 1.00 96.56 77 ARG A CA 1
ATOM 610 C C . ARG A 1 77 ? 10.142 11.342 -0.073 1.00 96.56 77 ARG A C 1
ATOM 612 O O . ARG A 1 77 ? 9.826 10.548 0.816 1.00 96.56 77 ARG A O 1
ATOM 619 N N . ASN A 1 78 ? 10.744 10.967 -1.200 1.00 97.44 78 ASN A N 1
ATOM 620 C CA . ASN A 1 78 ? 11.111 9.581 -1.493 1.00 97.44 78 ASN A CA 1
ATOM 621 C C . ASN A 1 78 ? 12.230 9.111 -0.552 1.00 97.44 78 ASN A C 1
ATOM 623 O O . ASN A 1 78 ? 13.388 9.489 -0.705 1.00 97.44 78 ASN A O 1
ATOM 627 N N . VAL A 1 79 ? 11.908 8.269 0.429 1.00 95.88 79 VAL A N 1
ATOM 628 C CA . VAL A 1 79 ? 12.874 7.779 1.430 1.00 95.88 79 VAL A CA 1
ATOM 629 C C . VAL A 1 79 ? 13.521 6.453 1.052 1.00 95.88 79 VAL A C 1
ATOM 631 O O . VAL A 1 79 ? 14.581 6.118 1.581 1.00 95.88 79 VAL A O 1
ATOM 634 N N . ALA A 1 80 ? 12.876 5.685 0.177 1.00 96.31 80 ALA A N 1
ATOM 635 C CA . ALA A 1 80 ? 13.373 4.410 -0.314 1.00 96.31 80 ALA A CA 1
ATOM 636 C C . ALA A 1 80 ? 12.641 4.003 -1.590 1.00 96.31 80 ALA A C 1
ATOM 638 O O . ALA A 1 80 ? 11.485 4.369 -1.787 1.00 96.31 80 ALA A O 1
ATOM 639 N N . LEU A 1 81 ? 13.284 3.170 -2.405 1.00 97.25 81 LEU A N 1
ATOM 640 C CA . LEU A 1 81 ? 12.637 2.521 -3.542 1.00 97.25 81 LEU A CA 1
ATOM 641 C C . LEU A 1 81 ? 12.493 1.018 -3.302 1.00 97.25 81 LEU A C 1
ATOM 643 O O . LEU A 1 81 ? 13.430 0.330 -2.883 1.00 97.25 81 LEU A O 1
ATOM 647 N N . THR A 1 82 ? 11.315 0.495 -3.620 1.00 96.19 82 THR A N 1
ATOM 648 C CA . THR A 1 82 ? 11.069 -0.944 -3.769 1.00 96.19 82 THR A CA 1
ATOM 649 C C . THR A 1 82 ? 10.766 -1.236 -5.225 1.00 96.19 82 THR A C 1
ATOM 651 O O . THR A 1 82 ? 10.289 -0.369 -5.949 1.00 96.19 82 THR A O 1
ATOM 654 N N . THR A 1 83 ? 11.108 -2.432 -5.694 1.00 96.12 83 THR A N 1
ATOM 655 C CA . THR A 1 83 ? 11.070 -2.719 -7.126 1.00 96.12 83 THR A CA 1
ATOM 656 C C . THR A 1 83 ? 10.644 -4.140 -7.435 1.00 96.12 83 THR A C 1
ATOM 658 O O . THR A 1 83 ? 10.856 -5.068 -6.639 1.00 96.12 83 THR A O 1
ATOM 661 N N . ARG A 1 84 ? 10.108 -4.316 -8.642 1.00 95.50 84 ARG A N 1
ATOM 662 C CA . ARG A 1 84 ? 9.826 -5.621 -9.230 1.00 95.50 84 ARG A CA 1
ATOM 663 C C . ARG A 1 84 ? 10.400 -5.699 -10.635 1.00 95.50 84 ARG A C 1
ATOM 665 O O . ARG A 1 84 ? 10.056 -4.890 -11.482 1.00 95.50 84 ARG A O 1
ATOM 672 N N . LEU A 1 85 ? 11.262 -6.677 -10.867 1.00 95.00 85 LEU A N 1
ATOM 673 C CA . LEU A 1 85 ? 11.782 -6.996 -12.188 1.00 95.00 85 LEU A CA 1
ATOM 674 C C . LEU A 1 85 ? 10.665 -7.575 -13.064 1.00 95.00 85 LEU A C 1
ATOM 676 O O . LEU A 1 85 ? 9.941 -8.466 -12.612 1.00 95.00 85 LEU A O 1
ATOM 680 N N . ILE A 1 86 ? 10.558 -7.058 -14.284 1.00 93.19 86 ILE A N 1
ATOM 681 C CA . ILE A 1 86 ? 9.625 -7.528 -15.314 1.00 93.19 86 ILE A CA 1
ATOM 682 C C . ILE A 1 86 ? 10.342 -8.372 -16.366 1.00 93.19 86 ILE A C 1
ATOM 684 O O . ILE A 1 86 ? 9.787 -9.361 -16.824 1.00 93.19 86 ILE A O 1
ATOM 688 N N . VAL A 1 87 ? 11.600 -8.048 -16.668 1.00 79.50 87 VAL A N 1
ATOM 689 C CA . VAL A 1 87 ? 12.403 -8.797 -17.641 1.00 79.50 87 VAL A CA 1
ATOM 690 C C . VAL A 1 87 ? 12.797 -10.168 -17.079 1.00 79.50 87 VAL A C 1
ATOM 692 O O . VAL A 1 87 ? 13.577 -10.270 -16.123 1.00 79.50 87 VAL A O 1
ATOM 695 N N . GLU A 1 88 ? 12.263 -11.229 -17.681 1.00 73.75 88 GLU A N 1
ATOM 696 C CA . GLU A 1 88 ? 12.580 -12.618 -17.339 1.00 73.75 88 GLU A CA 1
ATOM 697 C C . GLU A 1 88 ? 13.975 -13.039 -17.841 1.00 73.75 88 GLU A C 1
ATOM 699 O O . GLU A 1 88 ? 14.624 -12.335 -18.611 1.00 73.75 88 GLU A O 1
ATOM 704 N N . GLY A 1 89 ? 14.495 -14.169 -17.351 1.00 68.12 89 GLY A N 1
ATOM 705 C CA . GLY A 1 89 ? 15.743 -14.767 -17.856 1.00 68.12 89 GLY A CA 1
ATOM 706 C C . GLY A 1 89 ? 17.055 -14.043 -17.509 1.00 68.12 89 GLY A C 1
ATOM 707 O O . GLY A 1 89 ? 18.126 -14.578 -17.765 1.00 68.12 89 GLY A O 1
ATOM 708 N N . SER A 1 90 ? 17.012 -12.873 -16.864 1.00 72.88 90 SER A N 1
ATOM 709 C CA . SER A 1 90 ? 18.217 -12.087 -16.525 1.00 72.88 90 SER A CA 1
ATOM 710 C C . SER A 1 90 ? 19.060 -12.635 -15.360 1.00 72.88 90 SER A C 1
ATOM 712 O O . SER A 1 90 ? 20.103 -12.070 -15.034 1.00 72.88 90 SER A O 1
ATOM 714 N N . GLY A 1 91 ? 18.594 -13.676 -14.656 1.00 77.75 91 GLY A N 1
ATOM 715 C CA . GLY A 1 91 ? 19.225 -14.188 -13.427 1.00 77.75 91 GLY A CA 1
ATOM 716 C C . GLY A 1 91 ? 19.152 -13.233 -12.221 1.00 77.75 91 GLY A C 1
ATOM 717 O O . GLY A 1 91 ? 19.632 -13.554 -11.131 1.00 77.75 91 GLY A O 1
ATOM 718 N N . LEU A 1 92 ? 18.537 -12.055 -12.380 1.00 83.19 92 LEU A N 1
ATOM 719 C CA . LEU A 1 92 ? 18.391 -11.062 -11.322 1.00 83.19 92 LEU A CA 1
ATOM 720 C C . LEU A 1 92 ? 17.235 -11.403 -10.378 1.00 83.19 92 LEU A C 1
ATOM 722 O O . LEU A 1 92 ? 16.228 -12.008 -10.743 1.00 83.19 92 LEU A O 1
ATOM 726 N N . ARG A 1 93 ? 17.336 -10.932 -9.129 1.00 84.94 93 ARG A N 1
ATOM 727 C CA . ARG A 1 93 ? 16.247 -11.088 -8.158 1.00 84.94 93 ARG A CA 1
ATOM 728 C C . ARG A 1 93 ? 14.999 -10.340 -8.624 1.00 84.94 93 ARG A C 1
ATOM 730 O O . ARG A 1 93 ? 15.056 -9.129 -8.878 1.00 84.94 93 ARG A O 1
ATOM 737 N N . LYS A 1 94 ? 13.866 -11.052 -8.607 1.00 88.69 94 LYS A N 1
ATOM 738 C CA . LYS A 1 94 ? 12.536 -10.517 -8.934 1.00 88.69 94 LYS A CA 1
ATOM 739 C C . LYS A 1 94 ? 12.180 -9.292 -8.099 1.00 88.69 94 LYS A C 1
ATOM 741 O O . LYS A 1 94 ? 11.640 -8.330 -8.624 1.00 88.69 94 LYS A O 1
ATOM 746 N N . HIS A 1 95 ? 12.554 -9.295 -6.823 1.00 90.75 95 HIS A N 1
ATOM 747 C CA . HIS A 1 95 ? 12.338 -8.179 -5.910 1.00 90.75 95 HIS A CA 1
ATOM 748 C C . HIS A 1 95 ? 13.665 -7.589 -5.438 1.00 90.75 95 HIS A C 1
ATOM 750 O O . HIS A 1 95 ? 14.549 -8.310 -4.968 1.00 90.75 95 HIS A O 1
ATOM 756 N N . TRP A 1 96 ? 13.781 -6.266 -5.517 1.00 91.75 96 TRP A N 1
ATOM 757 C CA . TRP A 1 96 ? 14.858 -5.503 -4.889 1.00 91.75 96 TRP A CA 1
ATOM 758 C C . TRP A 1 96 ? 14.261 -4.331 -4.118 1.00 91.75 96 TRP A C 1
ATOM 760 O O . TRP A 1 96 ? 13.273 -3.741 -4.547 1.00 91.75 96 TRP A O 1
ATOM 770 N N . HIS A 1 97 ? 14.854 -4.008 -2.977 1.00 91.75 97 HIS A N 1
ATOM 771 C CA . HIS A 1 97 ? 14.503 -2.831 -2.201 1.00 91.75 97 HIS A CA 1
ATOM 772 C C . HIS A 1 97 ? 15.763 -2.200 -1.639 1.00 91.75 97 HIS A C 1
ATOM 774 O O . HIS A 1 97 ? 16.710 -2.903 -1.267 1.00 91.75 97 HIS A O 1
ATOM 780 N N . GLU A 1 98 ? 15.743 -0.878 -1.564 1.00 93.38 98 GLU A N 1
ATOM 781 C CA . GLU A 1 98 ? 16.764 -0.101 -0.885 1.00 93.38 98 GLU A CA 1
ATOM 782 C C . GLU A 1 98 ? 16.809 -0.452 0.614 1.00 93.38 98 GLU A C 1
ATOM 784 O O . GLU A 1 98 ? 15.863 -1.016 1.170 1.00 93.38 98 GLU A O 1
ATOM 789 N N . SER A 1 99 ? 17.918 -0.157 1.294 1.00 90.75 99 SER A N 1
ATOM 790 C CA . SER A 1 99 ? 17.966 -0.241 2.755 1.00 90.75 99 SER A CA 1
ATOM 791 C C . SER A 1 99 ? 17.254 0.964 3.372 1.00 90.75 99 SER A C 1
ATOM 793 O O . SER A 1 99 ? 17.636 2.106 3.124 1.00 90.75 99 SER A O 1
ATOM 795 N N . PHE A 1 100 ? 16.233 0.717 4.191 1.00 91.62 100 PHE A N 1
ATOM 796 C CA . PHE A 1 100 ? 15.487 1.757 4.898 1.00 91.62 100 PHE A CA 1
ATOM 797 C C . PHE A 1 100 ? 14.907 1.233 6.212 1.00 91.62 100 PHE A C 1
ATOM 799 O O . PHE A 1 100 ? 14.842 0.027 6.463 1.00 91.62 100 PHE A O 1
ATOM 806 N N . LEU A 1 101 ? 14.465 2.158 7.062 1.00 91.31 101 LEU A N 1
ATOM 807 C CA . LEU A 1 101 ? 13.863 1.843 8.354 1.00 91.31 101 LEU A CA 1
ATOM 808 C C . LEU A 1 101 ? 12.406 1.403 8.163 1.00 91.31 101 LEU A C 1
ATOM 810 O O . LEU A 1 101 ? 11.493 2.207 8.332 1.00 91.31 101 LEU A O 1
ATOM 814 N N . LYS A 1 102 ? 12.181 0.130 7.804 1.00 91.56 102 LYS A N 1
ATOM 815 C CA . LYS A 1 102 ? 10.833 -0.443 7.591 1.00 91.56 102 LYS A CA 1
ATOM 816 C C . LYS A 1 102 ? 9.863 -0.116 8.723 1.00 91.56 102 LYS A C 1
ATOM 818 O O . LYS A 1 102 ? 8.746 0.304 8.476 1.00 91.56 102 LYS A O 1
ATOM 823 N N . ASN A 1 103 ? 10.344 -0.199 9.959 1.00 92.06 103 ASN A N 1
ATOM 824 C CA . ASN A 1 103 ? 9.583 0.109 11.164 1.00 92.06 103 ASN A CA 1
ATOM 825 C C . ASN A 1 103 ? 9.228 1.599 11.344 1.00 92.06 103 ASN A C 1
ATOM 827 O O . ASN A 1 103 ? 8.595 1.930 12.340 1.00 92.06 103 ASN A O 1
ATOM 831 N N . LYS A 1 104 ? 9.642 2.517 10.465 1.00 92.75 104 LYS A N 1
ATOM 832 C CA . LYS A 1 104 ? 9.281 3.944 10.534 1.00 92.75 104 LYS A CA 1
ATOM 833 C C . LYS A 1 104 ? 8.330 4.388 9.434 1.00 92.75 104 LYS A C 1
ATOM 835 O O . LYS A 1 104 ? 7.637 5.383 9.628 1.00 92.75 104 LYS A O 1
ATOM 840 N N . TYR A 1 105 ? 8.309 3.690 8.305 1.00 94.94 105 TYR A N 1
ATOM 841 C CA . TYR A 1 105 ? 7.569 4.113 7.121 1.00 94.94 105 TYR A CA 1
ATOM 842 C C . TYR A 1 105 ? 6.400 3.179 6.850 1.00 94.94 105 TYR A C 1
ATOM 844 O O . TYR A 1 105 ? 6.444 1.994 7.173 1.00 94.94 105 TYR A O 1
ATOM 852 N N . ILE A 1 106 ? 5.341 3.739 6.281 1.00 96.75 106 ILE A N 1
ATOM 853 C CA . ILE A 1 106 ? 4.116 3.029 5.933 1.00 96.75 106 ILE A CA 1
ATOM 854 C C . ILE A 1 106 ? 3.855 3.362 4.475 1.00 96.75 106 ILE A C 1
ATOM 856 O O . ILE A 1 106 ? 3.829 4.531 4.101 1.00 96.75 106 ILE A O 1
ATOM 860 N N . TYR A 1 107 ? 3.689 2.346 3.646 1.00 97.88 107 TYR A N 1
ATOM 861 C CA . TYR A 1 107 ? 3.425 2.567 2.234 1.00 97.88 107 TYR A CA 1
ATOM 862 C C . TYR A 1 107 ? 1.984 3.039 2.019 1.00 97.88 107 TYR A C 1
ATOM 864 O O . TYR A 1 107 ? 1.063 2.490 2.626 1.00 97.88 107 TYR A O 1
ATOM 872 N N . GLY A 1 108 ? 1.798 4.061 1.181 1.00 97.62 108 GLY A N 1
ATOM 873 C CA . GLY A 1 108 ? 0.497 4.667 0.893 1.00 97.62 108 GLY A CA 1
ATOM 874 C C . GLY A 1 108 ? 0.002 5.673 1.931 1.00 97.62 108 GLY A C 1
ATOM 875 O O . GLY A 1 108 ? -1.066 6.251 1.744 1.00 97.62 108 GLY A O 1
ATOM 876 N N . ILE A 1 109 ? 0.718 5.886 3.045 1.00 96.94 109 ILE A N 1
ATOM 877 C CA . ILE A 1 109 ? 0.234 6.803 4.088 1.00 96.94 109 ILE A CA 1
ATOM 878 C C . ILE A 1 109 ? 0.221 8.252 3.614 1.00 96.94 109 ILE A C 1
ATOM 880 O O . ILE A 1 109 ? -0.697 8.986 3.969 1.00 96.94 109 ILE A O 1
ATOM 884 N N . GLN A 1 110 ? 1.212 8.664 2.821 1.00 97.75 110 GLN A N 1
ATOM 885 C CA . GLN A 1 110 ? 1.287 10.025 2.307 1.00 97.75 110 GLN A CA 1
ATOM 886 C C . GLN A 1 110 ? 0.164 10.256 1.298 1.00 97.75 110 GLN A C 1
ATOM 888 O O . GLN A 1 110 ? -0.625 11.187 1.469 1.00 97.75 110 GLN A O 1
ATOM 893 N N . GLU A 1 111 ? 0.036 9.341 0.343 1.00 98.25 111 GLU A N 1
ATOM 894 C CA . GLU A 1 111 ? -0.945 9.359 -0.738 1.00 98.25 111 GLU A CA 1
ATOM 895 C C . GLU A 1 111 ? -2.382 9.371 -0.202 1.00 98.25 111 GLU A C 1
ATOM 897 O O . GLU A 1 111 ? -3.243 10.091 -0.706 1.00 98.25 111 GLU A O 1
ATOM 902 N N . ASN A 1 112 ? -2.640 8.615 0.869 1.00 98.44 112 ASN A N 1
ATOM 903 C CA . ASN A 1 112 ? -3.982 8.442 1.419 1.00 98.44 112 ASN A CA 1
ATOM 904 C C . ASN A 1 112 ? -4.277 9.314 2.651 1.00 98.44 112 ASN A C 1
ATOM 906 O O . ASN A 1 112 ? -5.414 9.316 3.121 1.00 98.44 112 ASN A O 1
ATOM 910 N N . SER A 1 113 ? -3.314 10.079 3.177 1.00 97.62 113 SER A N 1
ATOM 911 C CA . SER A 1 113 ? -3.445 10.836 4.441 1.00 97.62 113 SER A CA 1
ATOM 912 C C . SER A 1 113 ? -4.679 11.747 4.503 1.00 97.62 113 SER A C 1
ATOM 914 O O . SER A 1 113 ? -5.408 11.744 5.503 1.00 97.62 113 SER A O 1
ATOM 916 N N . LEU A 1 114 ? -4.955 12.486 3.424 1.00 97.56 114 LEU A N 1
ATOM 917 C CA . LEU A 1 114 ? -6.119 13.369 3.315 1.00 97.56 114 LEU A CA 1
ATOM 918 C C . LEU A 1 114 ? -7.430 12.578 3.340 1.00 97.56 114 LEU A C 1
ATOM 920 O O . LEU A 1 114 ? -8.372 12.953 4.040 1.00 97.56 114 LEU A O 1
ATOM 924 N N . ASN A 1 115 ? -7.488 11.458 2.619 1.00 98.38 115 ASN A N 1
ATOM 925 C CA . ASN A 1 115 ? -8.667 10.598 2.579 1.00 98.38 115 ASN A CA 1
ATOM 926 C C . ASN A 1 115 ? -8.903 9.892 3.917 1.00 98.38 115 ASN A C 1
ATOM 928 O O . ASN A 1 115 ? -10.041 9.860 4.383 1.00 98.38 115 ASN A O 1
ATOM 932 N N . ILE A 1 116 ? -7.845 9.393 4.560 1.00 98.50 116 ILE A N 1
ATOM 933 C CA . ILE A 1 116 ? -7.900 8.783 5.895 1.00 98.50 116 ILE A CA 1
ATOM 934 C C . ILE A 1 116 ? -8.449 9.793 6.902 1.00 98.50 116 ILE A C 1
ATOM 936 O O . ILE A 1 116 ? -9.403 9.482 7.613 1.00 98.50 116 ILE A O 1
ATOM 940 N N . SER A 1 117 ? -7.917 11.018 6.902 1.00 97.56 117 SER A N 1
ATOM 941 C CA . SER A 1 117 ? -8.355 12.088 7.808 1.00 97.56 117 SER A CA 1
ATOM 942 C C . SER A 1 117 ? -9.808 12.494 7.550 1.00 97.56 117 SER A C 1
ATOM 944 O O . SER A 1 117 ? -10.616 12.563 8.475 1.00 97.56 117 SER A O 1
ATOM 946 N N . LYS A 1 118 ? -10.184 12.692 6.278 1.00 97.88 118 LYS A N 1
ATOM 947 C CA . LYS A 1 118 ? -11.547 13.078 5.877 1.00 97.88 118 LYS A CA 1
ATOM 948 C C . LYS A 1 118 ? -12.577 12.001 6.206 1.00 97.88 118 LYS A C 1
ATOM 950 O O . LYS A 1 118 ? -13.674 12.310 6.659 1.00 97.88 118 LYS A O 1
ATOM 955 N N . LYS A 1 119 ? -12.251 10.733 5.947 1.00 97.00 119 LYS A N 1
ATOM 956 C CA . LYS A 1 119 ? -13.136 9.592 6.220 1.00 97.00 119 LYS A CA 1
ATOM 957 C C . LYS A 1 119 ? -13.068 9.135 7.674 1.00 97.00 119 LYS A C 1
ATOM 959 O O . LYS A 1 119 ? -13.909 8.332 8.070 1.00 97.00 119 LYS A O 1
ATOM 964 N N . LYS A 1 120 ? -12.084 9.626 8.432 1.00 96.31 120 LYS A N 1
ATOM 965 C CA . LYS A 1 120 ? -11.742 9.201 9.789 1.00 96.31 120 LYS A CA 1
ATOM 966 C C . LYS A 1 120 ? -11.601 7.688 9.906 1.00 96.31 120 LYS A C 1
ATOM 968 O O . LYS A 1 120 ? -11.969 7.142 10.935 1.00 96.31 120 LYS A O 1
ATOM 973 N N . LYS A 1 121 ? -11.029 7.018 8.903 1.00 97.19 121 LYS A N 1
ATOM 974 C CA . LYS A 1 121 ? -10.772 5.569 8.937 1.00 97.19 121 LYS A CA 1
ATOM 975 C C . LYS A 1 121 ? -9.572 5.171 8.090 1.00 97.19 121 LYS A C 1
ATOM 977 O O . LYS A 1 121 ? -9.308 5.809 7.073 1.00 97.19 121 LYS A O 1
ATOM 982 N N . VAL A 1 122 ? -8.909 4.085 8.470 1.00 98.44 122 VAL A N 1
ATOM 983 C CA . VAL A 1 122 ? -7.777 3.488 7.744 1.00 98.44 122 VAL A CA 1
ATOM 984 C C . VAL A 1 122 ? -7.925 1.970 7.664 1.00 98.44 122 VAL A C 1
ATOM 986 O O . VAL A 1 122 ? -8.461 1.350 8.581 1.00 98.44 122 VAL A O 1
ATOM 989 N N . ILE A 1 123 ? -7.429 1.373 6.581 1.00 98.38 123 ILE A N 1
ATOM 990 C CA . ILE A 1 123 ? -7.265 -0.078 6.444 1.00 98.38 123 ILE A CA 1
ATOM 991 C C . ILE A 1 123 ? -5.765 -0.371 6.423 1.00 98.38 123 ILE A C 1
ATOM 993 O O . ILE A 1 123 ? -5.050 0.147 5.570 1.00 98.38 123 ILE A O 1
ATOM 997 N N . ILE A 1 124 ? -5.276 -1.177 7.358 1.00 97.62 124 ILE A N 1
ATOM 998 C CA . ILE A 1 124 ? -3.874 -1.586 7.435 1.00 97.62 124 ILE A CA 1
ATOM 999 C C . ILE A 1 124 ? -3.754 -3.007 6.893 1.00 97.62 124 ILE A C 1
ATOM 1001 O O . ILE A 1 124 ? -4.419 -3.912 7.391 1.00 97.62 124 ILE A O 1
ATOM 1005 N N . VAL A 1 125 ? -2.885 -3.190 5.904 1.00 96.38 125 VAL A N 1
ATOM 1006 C CA . VAL A 1 125 ? -2.573 -4.480 5.270 1.00 96.38 125 VAL A CA 1
ATOM 1007 C C . VAL A 1 125 ? -1.072 -4.780 5.350 1.00 96.38 125 VAL A C 1
ATOM 1009 O O . VAL A 1 125 ? -0.273 -3.926 5.752 1.00 96.38 125 VAL A O 1
ATOM 1012 N N . GLU A 1 126 ? -0.655 -5.991 4.982 1.00 93.19 126 GLU A N 1
ATOM 1013 C CA . GLU A 1 126 ? 0.760 -6.383 5.031 1.00 93.19 126 GLU A CA 1
ATOM 1014 C C . GLU A 1 126 ? 1.561 -5.882 3.827 1.00 93.19 126 GLU A C 1
ATOM 1016 O O . GLU A 1 126 ? 2.632 -5.275 3.986 1.00 93.19 126 GLU A O 1
ATOM 1021 N N . GLY A 1 127 ? 1.046 -6.143 2.623 1.00 92.38 127 GLY A N 1
ATOM 1022 C CA . GLY A 1 127 ? 1.744 -5.949 1.362 1.00 92.38 127 GLY A CA 1
ATOM 1023 C C . GLY A 1 127 ? 1.371 -4.667 0.624 1.00 92.38 127 GLY A C 1
ATOM 1024 O O . GLY A 1 127 ? 0.269 -4.130 0.720 1.00 92.38 127 GLY A O 1
ATOM 1025 N N . GLN A 1 128 ? 2.315 -4.173 -0.180 1.00 94.94 128 GLN A N 1
ATOM 1026 C CA . GLN A 1 128 ? 2.099 -2.996 -1.032 1.00 94.94 128 GLN A CA 1
ATOM 1027 C C . GLN A 1 128 ? 0.996 -3.240 -2.057 1.00 94.94 128 GLN A C 1
ATOM 1029 O O . GLN A 1 128 ? 0.182 -2.357 -2.307 1.00 94.94 128 GLN A O 1
ATOM 1034 N N . PHE A 1 129 ? 0.962 -4.438 -2.646 1.00 94.88 129 PHE A N 1
ATOM 1035 C CA . PHE A 1 129 ? -0.062 -4.756 -3.628 1.00 94.88 129 PHE A CA 1
ATOM 1036 C C . PHE A 1 129 ? -1.457 -4.854 -3.015 1.00 94.88 129 PHE A C 1
ATOM 1038 O O . PHE A 1 129 ? -2.394 -4.434 -3.679 1.00 94.88 129 PHE A O 1
ATOM 1045 N N . ASP A 1 130 ? -1.601 -5.319 -1.774 1.00 95.75 130 ASP A N 1
ATOM 1046 C CA . ASP A 1 130 ? -2.898 -5.325 -1.088 1.00 95.75 130 ASP A CA 1
ATOM 1047 C C . ASP A 1 130 ? -3.419 -3.897 -0.919 1.00 95.75 130 ASP A C 1
ATOM 1049 O O . ASP A 1 130 ? -4.572 -3.604 -1.232 1.00 95.75 130 ASP A O 1
ATOM 1053 N N . ALA A 1 131 ? -2.540 -2.967 -0.524 1.00 97.75 131 ALA A N 1
ATOM 1054 C CA . ALA A 1 131 ? -2.904 -1.560 -0.394 1.00 97.75 131 ALA A CA 1
ATOM 1055 C C . ALA A 1 131 ? -3.285 -0.949 -1.751 1.00 97.75 131 ALA A C 1
ATOM 1057 O O . ALA A 1 131 ? -4.308 -0.269 -1.850 1.00 97.75 131 ALA A O 1
ATOM 1058 N N . LEU A 1 132 ? -2.506 -1.220 -2.804 1.00 98.00 132 LEU A N 1
ATOM 1059 C CA . LEU A 1 132 ? -2.793 -0.737 -4.159 1.00 98.00 132 LEU A CA 1
ATOM 1060 C C . LEU A 1 132 ? -4.080 -1.334 -4.735 1.00 98.00 132 LEU A C 1
ATOM 1062 O O . LEU A 1 132 ? -4.827 -0.619 -5.402 1.00 98.00 132 LEU A O 1
ATOM 1066 N N . SER A 1 133 ? -4.350 -2.613 -4.477 1.00 97.12 133 SER A N 1
ATOM 1067 C CA . SER A 1 133 ? -5.554 -3.318 -4.926 1.00 97.12 133 SER A CA 1
ATOM 1068 C C . SER A 1 133 ? -6.800 -2.727 -4.265 1.00 97.12 133 SER A C 1
ATOM 1070 O O . SER A 1 133 ? -7.737 -2.322 -4.953 1.00 97.12 133 SER A O 1
ATOM 1072 N N . LEU A 1 134 ? -6.765 -2.514 -2.943 1.00 97.88 134 LEU A N 1
ATOM 1073 C CA . LEU A 1 134 ? -7.841 -1.835 -2.215 1.00 97.88 134 LEU A CA 1
ATOM 1074 C C . LEU A 1 134 ? -8.042 -0.386 -2.688 1.00 97.88 134 LEU A C 1
ATOM 1076 O O . LEU A 1 134 ? -9.179 0.040 -2.896 1.00 97.88 134 LEU A O 1
ATOM 1080 N N . CYS A 1 135 ? -6.961 0.367 -2.919 1.00 98.44 135 CYS A N 1
ATOM 1081 C CA . CYS A 1 135 ? -7.058 1.715 -3.486 1.00 98.44 135 CYS A CA 1
ATOM 1082 C C . CYS A 1 135 ? -7.693 1.690 -4.883 1.00 98.44 135 CYS A C 1
ATOM 1084 O O . CYS A 1 135 ? -8.587 2.488 -5.162 1.00 98.44 135 CYS A O 1
ATOM 1086 N N . SER A 1 136 ? -7.295 0.735 -5.729 1.00 97.88 136 SER A N 1
ATOM 1087 C CA . SER A 1 136 ? -7.843 0.540 -7.082 1.00 97.88 136 SER A CA 1
ATOM 1088 C C . SER A 1 136 ? -9.316 0.132 -7.062 1.00 97.88 136 SER A C 1
ATOM 1090 O O . SER A 1 136 ? -10.066 0.501 -7.961 1.00 97.88 136 SER A O 1
ATOM 1092 N N . ALA A 1 137 ? -9.759 -0.541 -5.998 1.00 96.94 137 ALA A N 1
ATOM 1093 C CA . ALA A 1 137 ? -11.160 -0.856 -5.731 1.00 96.94 137 ALA A CA 1
ATOM 1094 C C . ALA A 1 137 ? -11.974 0.330 -5.165 1.00 96.94 137 ALA A C 1
ATOM 1096 O O . ALA A 1 137 ? -13.142 0.163 -4.809 1.00 96.94 137 ALA A O 1
ATOM 1097 N N . GLY A 1 138 ? -11.389 1.531 -5.080 1.00 96.94 138 GLY A N 1
ATOM 1098 C CA . GLY A 1 138 ? -12.063 2.740 -4.599 1.00 96.94 138 GLY A CA 1
ATOM 1099 C C . GLY A 1 138 ? -11.975 2.951 -3.087 1.00 96.94 138 GLY A C 1
ATOM 1100 O O . GLY A 1 138 ? -12.766 3.712 -2.525 1.00 96.94 138 GLY A O 1
ATOM 1101 N N . MET A 1 139 ? -11.017 2.311 -2.411 1.00 97.56 139 MET A N 1
ATOM 1102 C CA . MET A 1 139 ? -10.744 2.505 -0.984 1.00 97.56 139 MET A CA 1
ATOM 1103 C C . MET A 1 139 ? -9.380 3.184 -0.771 1.00 97.56 139 MET A C 1
ATOM 1105 O O . MET A 1 139 ? -8.453 2.538 -0.280 1.00 97.56 139 MET A O 1
ATOM 1109 N N . PRO A 1 140 ? -9.238 4.493 -1.081 1.00 97.94 140 PRO A N 1
ATOM 1110 C CA . PRO A 1 140 ? -7.996 5.258 -0.915 1.00 97.94 140 PRO A CA 1
ATOM 1111 C C . PRO A 1 140 ? -7.745 5.620 0.560 1.00 97.94 140 PRO A C 1
ATOM 1113 O O . PRO A 1 140 ? -7.554 6.772 0.934 1.00 97.94 140 PRO A O 1
ATOM 1116 N N . ILE A 1 141 ? -7.847 4.620 1.427 1.00 98.31 141 ILE A N 1
ATOM 1117 C CA . ILE A 1 141 ? -7.600 4.657 2.871 1.00 98.31 141 ILE A CA 1
ATOM 1118 C C . ILE A 1 141 ? -6.766 3.445 3.309 1.00 98.31 141 ILE A C 1
ATOM 1120 O O . ILE A 1 141 ? -6.597 3.217 4.505 1.00 98.31 141 ILE A O 1
ATOM 1124 N N . ALA A 1 142 ? -6.299 2.638 2.351 1.00 98.44 142 ALA A N 1
ATOM 1125 C CA . ALA A 1 142 ? -5.496 1.454 2.601 1.00 98.44 142 ALA A CA 1
ATOM 1126 C C . ALA A 1 142 ? -4.005 1.809 2.668 1.00 98.44 142 ALA A C 1
ATOM 1128 O O . ALA A 1 142 ? -3.503 2.582 1.853 1.00 98.44 142 ALA A O 1
ATOM 1129 N N . VAL A 1 143 ? -3.292 1.246 3.640 1.00 98.25 143 VAL A N 1
ATOM 1130 C CA . VAL A 1 143 ? -1.858 1.472 3.867 1.00 98.25 143 VAL A CA 1
ATOM 1131 C C . VAL A 1 143 ? -1.167 0.161 4.236 1.00 98.25 143 VAL A C 1
ATOM 1133 O O . VAL A 1 143 ? -1.794 -0.708 4.838 1.00 98.25 143 VAL A O 1
ATOM 1136 N N . ALA A 1 144 ? 0.122 0.013 3.917 1.00 96.94 144 ALA A N 1
ATOM 1137 C CA . ALA A 1 144 ? 0.852 -1.241 4.141 1.00 96.94 144 ALA A CA 1
ATOM 1138 C C . ALA A 1 144 ? 2.072 -1.102 5.063 1.00 96.94 144 ALA A C 1
ATOM 1140 O O . ALA A 1 144 ? 2.854 -0.153 4.944 1.00 96.94 144 ALA A O 1
ATOM 1141 N N . ILE A 1 145 ? 2.277 -2.094 5.940 1.00 93.44 145 ILE A N 1
ATOM 1142 C CA . ILE A 1 145 ? 3.402 -2.153 6.901 1.00 93.44 145 ILE A CA 1
ATOM 1143 C C . ILE A 1 145 ? 4.662 -2.862 6.366 1.00 93.44 145 ILE A C 1
ATOM 1145 O O . ILE A 1 145 ? 5.662 -2.960 7.078 1.00 93.44 145 ILE A O 1
ATOM 1149 N N . LEU A 1 146 ? 4.652 -3.289 5.096 1.00 87.38 146 LEU A N 1
ATOM 1150 C CA . LEU A 1 146 ? 5.821 -3.747 4.326 1.00 87.38 146 LEU A CA 1
ATOM 1151 C C . LEU A 1 146 ? 6.490 -5.035 4.844 1.00 87.38 146 LEU A C 1
ATOM 1153 O O . LEU A 1 146 ? 7.724 -5.171 4.809 1.00 87.38 146 LEU A O 1
ATOM 1157 N N . GLY A 1 147 ? 5.671 -5.997 5.280 1.00 75.31 147 GLY A N 1
ATOM 1158 C CA . GLY A 1 147 ? 6.125 -7.336 5.678 1.00 75.31 147 GLY A CA 1
ATOM 1159 C C . GLY A 1 147 ? 6.954 -7.349 6.964 1.00 75.31 147 GLY A C 1
ATOM 1160 O O . GLY A 1 147 ? 7.907 -8.118 7.093 1.00 75.31 147 GLY A O 1
ATOM 1161 N N . SER A 1 148 ? 6.643 -6.449 7.895 1.00 72.94 148 SER A N 1
ATOM 1162 C CA . SER A 1 148 ? 7.149 -6.491 9.263 1.00 72.94 148 SER A CA 1
ATOM 1163 C C . SER A 1 148 ? 6.018 -6.250 10.243 1.00 72.94 148 SER A C 1
ATOM 1165 O O . SER A 1 148 ? 5.142 -5.434 9.983 1.00 72.94 148 SER A O 1
ATOM 1167 N N . ALA A 1 149 ? 6.116 -6.906 11.390 1.00 83.75 149 ALA A N 1
ATOM 1168 C CA . ALA A 1 149 ? 5.489 -6.526 12.642 1.00 83.75 149 ALA A CA 1
ATOM 1169 C C . ALA A 1 149 ? 5.344 -4.994 12.793 1.00 83.75 149 ALA A C 1
ATOM 1171 O O . ALA A 1 149 ? 6.350 -4.276 12.783 1.00 83.75 149 ALA A O 1
ATOM 1172 N N . ILE A 1 150 ? 4.106 -4.498 12.936 1.00 92.06 150 ILE A N 1
ATOM 1173 C CA . ILE A 1 150 ? 3.846 -3.058 13.071 1.00 92.06 150 ILE A CA 1
ATOM 1174 C C . ILE A 1 150 ? 4.607 -2.490 14.275 1.00 92.06 150 ILE A C 1
ATOM 1176 O O . ILE A 1 150 ? 4.669 -3.096 15.350 1.00 92.06 150 ILE A O 1
ATOM 1180 N N . SER A 1 151 ? 5.203 -1.315 14.108 1.00 94.06 151 SER A N 1
ATOM 1181 C CA . SER A 1 151 ? 5.931 -0.634 15.177 1.00 94.06 151 SER A CA 1
ATOM 1182 C C . SER A 1 151 ? 5.074 0.425 15.874 1.00 94.06 151 SER A C 1
ATOM 1184 O O . SER A 1 151 ? 4.099 0.932 15.318 1.00 94.06 151 SER A O 1
ATOM 1186 N N . ILE A 1 152 ? 5.499 0.853 17.068 1.00 94.25 152 ILE A N 1
ATOM 1187 C CA . ILE A 1 152 ? 4.888 2.009 17.740 1.00 94.25 152 ILE A CA 1
ATOM 1188 C C . ILE A 1 152 ? 5.054 3.308 16.937 1.00 94.25 152 ILE A C 1
ATOM 1190 O O . ILE A 1 152 ? 4.163 4.152 16.947 1.00 94.25 152 ILE A O 1
ATOM 1194 N N . TYR A 1 153 ? 6.151 3.466 16.187 1.00 93.69 153 TYR A N 1
ATOM 1195 C CA . TYR A 1 153 ? 6.351 4.636 15.330 1.00 93.69 153 TYR A CA 1
ATOM 1196 C C . TYR A 1 153 ? 5.326 4.662 14.198 1.00 93.69 153 TYR A C 1
ATOM 1198 O O . TYR A 1 153 ? 4.700 5.693 13.985 1.00 93.69 153 TYR A O 1
ATOM 1206 N N . GLN A 1 154 ? 5.095 3.531 13.529 1.00 95.56 154 GLN A N 1
ATOM 1207 C CA . GLN A 1 154 ? 4.063 3.415 12.498 1.00 95.56 154 GLN A CA 1
ATOM 1208 C C . GLN A 1 154 ? 2.671 3.658 13.093 1.00 95.56 154 GLN A C 1
ATOM 1210 O O . GLN A 1 154 ? 1.947 4.535 12.628 1.00 95.56 154 GLN A O 1
ATOM 1215 N N . LEU A 1 155 ? 2.329 2.960 14.180 1.00 94.94 155 LEU A N 1
ATOM 1216 C CA . LEU A 1 155 ? 1.028 3.096 14.833 1.00 94.94 155 LEU A CA 1
ATOM 1217 C C . LEU A 1 155 ? 0.763 4.539 15.291 1.00 94.94 155 LEU A C 1
ATOM 1219 O O . LEU A 1 155 ? -0.319 5.063 15.047 1.00 94.94 155 LEU A O 1
ATOM 1223 N N . SER A 1 156 ? 1.762 5.216 15.870 1.00 93.88 156 SER A N 1
ATOM 1224 C CA . SER A 1 156 ? 1.642 6.617 16.303 1.00 93.88 156 SER A CA 1
ATOM 1225 C C . SER A 1 156 ? 1.348 7.588 15.155 1.00 93.88 156 SER A C 1
ATOM 1227 O O . SER A 1 156 ? 0.647 8.574 15.365 1.00 93.88 156 SER A O 1
ATOM 1229 N N . ARG A 1 157 ? 1.834 7.313 13.935 1.00 94.19 157 ARG A N 1
ATOM 1230 C CA . ARG A 1 157 ? 1.497 8.109 12.743 1.00 94.19 157 ARG A CA 1
ATOM 1231 C C . ARG A 1 157 ? 0.073 7.856 12.280 1.00 94.19 157 ARG A C 1
ATOM 1233 O O . ARG A 1 157 ? -0.617 8.797 11.911 1.00 94.19 157 ARG A O 1
ATOM 1240 N N . ILE A 1 158 ? -0.383 6.611 12.346 1.00 95.75 158 ILE A N 1
ATOM 1241 C CA . ILE A 1 158 ? -1.735 6.240 11.926 1.00 95.75 158 ILE A CA 1
ATOM 1242 C C . ILE A 1 158 ? -2.788 6.871 12.843 1.00 95.75 158 ILE A C 1
ATOM 1244 O O . ILE A 1 158 ? -3.714 7.517 12.355 1.00 95.75 158 ILE A O 1
ATOM 1248 N N . ILE A 1 159 ? -2.613 6.767 14.165 1.00 94.94 159 ILE A N 1
ATOM 1249 C CA . ILE A 1 159 ? -3.582 7.298 15.142 1.00 94.94 159 ILE A CA 1
ATOM 1250 C C . ILE A 1 159 ? -3.661 8.834 15.154 1.00 94.94 159 ILE A C 1
ATOM 1252 O O . ILE A 1 159 ? -4.563 9.400 15.767 1.00 94.94 159 ILE A O 1
ATOM 1256 N N . GLN A 1 160 ? -2.710 9.531 14.518 1.00 94.44 160 GLN A N 1
ATOM 1257 C CA . GLN A 1 160 ? -2.793 10.980 14.299 1.00 94.44 160 GLN A CA 1
ATOM 1258 C C . GLN A 1 160 ? -3.809 11.340 13.209 1.00 94.44 160 GLN A C 1
ATOM 1260 O O . GLN A 1 160 ? -4.357 12.437 13.248 1.00 94.44 160 GLN A O 1
ATOM 1265 N N . LEU A 1 161 ? -4.068 10.431 12.264 1.00 96.19 161 LEU A N 1
ATOM 1266 C CA . LEU A 1 161 ? -4.966 10.658 11.130 1.00 96.19 161 LEU A CA 1
ATOM 1267 C C . LEU A 1 161 ? -6.398 10.188 11.411 1.00 96.19 161 LEU A C 1
ATOM 1269 O O . LEU A 1 161 ? -7.349 10.699 10.827 1.00 96.19 161 LEU A O 1
ATOM 1273 N N . THR A 1 162 ? -6.570 9.179 12.264 1.00 96.31 162 THR A N 1
ATOM 1274 C CA . THR A 1 162 ? -7.870 8.545 12.495 1.00 96.31 162 THR A CA 1
ATOM 1275 C C . THR A 1 162 ? -7.923 7.805 13.828 1.00 96.31 162 THR A C 1
ATOM 1277 O O . THR A 1 162 ? -6.896 7.391 14.364 1.00 96.31 162 THR A O 1
ATOM 1280 N N . ASN A 1 163 ? -9.145 7.607 14.320 1.00 93.81 163 ASN A N 1
ATOM 1281 C CA . ASN A 1 163 ? -9.447 6.717 15.427 1.00 93.81 163 ASN A CA 1
ATOM 1282 C C . ASN A 1 163 ? -9.980 5.342 14.978 1.00 93.81 163 ASN A C 1
ATOM 1284 O O . ASN A 1 163 ? -9.826 4.394 15.737 1.00 93.81 163 ASN A O 1
ATOM 1288 N N . ASP A 1 164 ? -10.547 5.198 13.773 1.00 94.69 164 ASP A N 1
ATOM 1289 C CA . ASP A 1 164 ? -11.094 3.925 13.275 1.00 94.69 164 ASP A CA 1
ATOM 1290 C C . ASP A 1 164 ? -10.049 3.186 12.424 1.00 94.69 164 ASP A C 1
ATOM 1292 O O . ASP A 1 164 ? -9.744 3.567 11.289 1.00 94.69 164 ASP A O 1
ATOM 1296 N N . ILE A 1 165 ? -9.514 2.094 12.960 1.00 96.44 165 ILE A N 1
ATOM 1297 C CA . ILE A 1 165 ? -8.465 1.284 12.343 1.00 96.44 165 ILE A CA 1
ATOM 1298 C C . ILE A 1 165 ? -9.012 -0.104 12.027 1.00 96.44 165 ILE A C 1
ATOM 1300 O O . ILE A 1 165 ? -9.387 -0.857 12.923 1.00 96.44 165 ILE A O 1
ATOM 1304 N N . PHE A 1 166 ? -8.989 -0.468 10.750 1.00 96.94 166 PHE A N 1
ATOM 1305 C CA . PHE A 1 166 ? -9.271 -1.821 10.289 1.00 96.94 166 PHE A CA 1
ATOM 1306 C C . PHE A 1 166 ? -7.957 -2.546 9.997 1.00 96.94 166 PHE A C 1
ATOM 1308 O O . PHE A 1 166 ? -7.171 -2.092 9.170 1.00 96.94 166 PHE A O 1
ATOM 1315 N N . LEU A 1 167 ? -7.713 -3.670 10.661 1.00 96.00 167 LEU A N 1
ATOM 1316 C CA . LEU A 1 167 ? -6.574 -4.551 10.420 1.00 96.00 167 LEU A CA 1
ATOM 1317 C C . LEU A 1 167 ? -7.014 -5.652 9.458 1.00 96.00 167 LEU A C 1
ATOM 1319 O O . LEU A 1 167 ? -7.902 -6.430 9.791 1.00 96.00 167 LEU A O 1
ATOM 1323 N N . CYS A 1 168 ? -6.421 -5.715 8.272 1.00 95.12 168 CYS A N 1
ATOM 1324 C CA . CYS A 1 168 ? -6.724 -6.723 7.262 1.00 95.12 168 CYS A CA 1
ATOM 1325 C C . CYS A 1 168 ? -5.414 -7.363 6.793 1.00 95.12 168 CYS A C 1
ATOM 1327 O O . CYS A 1 168 ? -4.899 -7.069 5.718 1.00 95.12 168 CYS A O 1
ATOM 1329 N N . PHE A 1 169 ? -4.838 -8.170 7.681 1.00 93.38 169 PHE A N 1
ATOM 1330 C CA . PHE A 1 169 ? -3.609 -8.916 7.432 1.00 93.38 169 PHE A CA 1
ATOM 1331 C C . PHE A 1 169 ? -3.894 -10.266 6.768 1.00 93.38 169 PHE A C 1
ATOM 1333 O O . PHE A 1 169 ? -5.054 -10.684 6.679 1.00 93.38 169 PHE A O 1
ATOM 1340 N N . ASP A 1 170 ? -2.839 -10.928 6.298 1.00 89.12 170 ASP A N 1
ATOM 1341 C CA . ASP A 1 170 ? -2.953 -12.185 5.565 1.00 89.12 170 ASP A CA 1
ATOM 1342 C C . ASP A 1 170 ? -3.575 -13.261 6.464 1.00 89.12 170 ASP A C 1
ATOM 1344 O O . ASP A 1 170 ? -3.406 -13.279 7.689 1.00 89.12 170 ASP A O 1
ATOM 1348 N N . ASN A 1 171 ? -4.326 -14.187 5.868 1.00 86.12 171 ASN A N 1
ATOM 1349 C CA . ASN A 1 171 ? -5.036 -15.225 6.616 1.00 86.12 171 ASN A CA 1
ATOM 1350 C C . ASN A 1 171 ? -4.118 -16.405 7.008 1.00 86.12 171 ASN A C 1
ATOM 1352 O O . ASN A 1 171 ? -4.482 -17.576 6.869 1.00 86.12 171 ASN A O 1
ATOM 1356 N N . ASP A 1 172 ? -2.921 -16.103 7.507 1.00 87.81 172 ASP A N 1
ATOM 1357 C CA . ASP A 1 172 ? -1.911 -17.057 7.957 1.00 87.81 172 ASP A CA 1
ATOM 1358 C C . ASP A 1 172 ? -1.462 -16.785 9.410 1.00 87.81 172 ASP A C 1
ATOM 1360 O O . ASP A 1 172 ? -2.019 -15.948 10.129 1.00 87.81 172 ASP A O 1
ATOM 1364 N N . ASP A 1 173 ? -0.486 -17.555 9.897 1.00 87.50 173 ASP A N 1
ATOM 1365 C CA . ASP A 1 173 ? 0.052 -17.365 11.248 1.00 87.50 173 ASP A CA 1
ATOM 1366 C C . ASP A 1 173 ? 0.794 -16.034 11.417 1.00 87.50 173 ASP A C 1
ATOM 1368 O O . ASP A 1 173 ? 0.849 -15.503 12.530 1.00 87.50 173 ASP A O 1
ATOM 1372 N N . ALA A 1 174 ? 1.388 -15.498 10.349 1.00 86.75 174 ALA A N 1
ATOM 1373 C CA . ALA A 1 174 ? 2.098 -14.229 10.392 1.00 86.75 174 ALA A CA 1
ATOM 1374 C C . ALA A 1 174 ? 1.108 -13.066 10.545 1.00 86.75 174 ALA A C 1
ATOM 1376 O O . ALA A 1 174 ? 1.299 -12.238 11.441 1.00 86.75 174 ALA A O 1
ATOM 1377 N N . GLY A 1 175 ? 0.006 -13.067 9.794 1.00 86.31 175 GLY A N 1
ATOM 1378 C CA . GLY A 1 175 ? -1.035 -12.044 9.891 1.00 86.31 175 GLY A CA 1
ATOM 1379 C C . GLY A 1 175 ? -1.790 -12.064 11.220 1.00 86.31 175 GLY A C 1
ATOM 1380 O O . GLY A 1 175 ? -2.059 -11.011 11.814 1.00 86.31 175 GLY A O 1
ATOM 1381 N N . ARG A 1 176 ? -2.033 -13.253 11.793 1.00 87.00 176 ARG A N 1
ATOM 1382 C CA . ARG A 1 176 ? -2.553 -13.374 13.170 1.00 87.00 176 ARG A CA 1
ATOM 1383 C C . ARG A 1 176 ? -1.596 -12.771 14.197 1.00 87.00 176 ARG A C 1
ATOM 1385 O O . ARG A 1 176 ? -2.017 -11.975 15.034 1.00 87.00 176 ARG A O 1
ATOM 1392 N N . LYS A 1 177 ? -0.297 -13.077 14.105 1.00 88.25 177 LYS A N 1
ATOM 1393 C CA . LYS A 1 177 ? 0.726 -12.488 14.989 1.00 88.25 177 LYS A CA 1
ATOM 1394 C C . LYS A 1 177 ? 0.815 -10.970 14.830 1.00 88.25 177 LYS A C 1
ATOM 1396 O O . LYS A 1 177 ? 0.930 -10.267 15.833 1.00 88.25 177 LYS A O 1
ATOM 1401 N N . ALA A 1 178 ? 0.729 -10.460 13.602 1.00 89.12 178 ALA A N 1
ATOM 1402 C CA . ALA A 1 178 ? 0.717 -9.026 13.329 1.00 89.12 178 ALA A CA 1
ATOM 1403 C C . ALA A 1 178 ? -0.491 -8.336 13.985 1.00 89.12 178 ALA A C 1
ATOM 1405 O O . ALA A 1 178 ? -0.332 -7.281 14.602 1.00 89.12 178 ALA A O 1
ATOM 1406 N N . THR A 1 179 ? -1.668 -8.966 13.936 1.00 90.94 179 THR A N 1
ATOM 1407 C CA . THR A 1 179 ? -2.884 -8.501 14.623 1.00 90.94 179 THR A CA 1
ATOM 1408 C C . THR A 1 179 ? -2.673 -8.423 16.135 1.00 90.94 179 THR A C 1
ATOM 1410 O O . THR A 1 179 ? -2.829 -7.353 16.725 1.00 90.94 179 THR A O 1
ATOM 1413 N N . SER A 1 180 ? -2.237 -9.517 16.770 1.00 90.56 180 SER A N 1
ATOM 1414 C CA . SER A 1 180 ? -1.978 -9.547 18.218 1.00 90.56 180 SER A CA 1
ATOM 1415 C C . SER A 1 180 ? -0.926 -8.519 18.643 1.00 90.56 180 SER A C 1
ATOM 1417 O O . SER A 1 180 ? -1.028 -7.914 19.710 1.00 90.56 180 SER A O 1
ATOM 1419 N N . GLN A 1 181 ? 0.074 -8.263 17.798 1.00 91.38 181 GLN A N 1
ATOM 1420 C CA . GLN A 1 181 ? 1.082 -7.246 18.070 1.00 91.38 181 GLN A CA 1
ATOM 1421 C C . GLN A 1 181 ? 0.506 -5.824 18.100 1.00 91.38 181 GLN A C 1
ATOM 1423 O O . GLN A 1 181 ? 0.936 -5.024 18.935 1.00 91.38 181 GLN A O 1
ATOM 1428 N N . VAL A 1 182 ? -0.468 -5.496 17.242 1.00 92.81 182 VAL A N 1
ATOM 1429 C CA . VAL A 1 182 ? -1.164 -4.198 17.301 1.00 92.81 182 VAL A CA 1
ATOM 1430 C C . VAL A 1 182 ? -1.804 -4.022 18.679 1.00 92.81 182 VAL A C 1
ATOM 1432 O O . VAL A 1 182 ? -1.541 -3.028 19.358 1.00 92.81 182 VAL A O 1
ATOM 1435 N N . PHE A 1 183 ? -2.582 -5.006 19.134 1.00 91.88 183 PHE A N 1
ATOM 1436 C CA . PHE A 1 183 ? -3.251 -4.954 20.437 1.00 91.88 183 PHE A CA 1
ATOM 1437 C C . PHE A 1 183 ? -2.262 -4.909 21.606 1.00 91.88 183 PHE A C 1
ATOM 1439 O O . PHE A 1 183 ? -2.443 -4.116 22.536 1.00 91.88 183 PHE A O 1
ATOM 1446 N N . ALA A 1 184 ? -1.159 -5.658 21.527 1.00 92.06 184 ALA A N 1
ATOM 1447 C CA . ALA A 1 184 ? -0.085 -5.606 22.515 1.00 92.06 184 ALA A CA 1
ATOM 1448 C C . ALA A 1 184 ? 0.545 -4.206 22.619 1.00 92.06 184 ALA A C 1
ATOM 1450 O O . ALA A 1 184 ? 0.790 -3.726 23.728 1.00 92.06 184 ALA A O 1
ATOM 1451 N N . LEU A 1 185 ? 0.773 -3.518 21.494 1.00 93.25 185 LEU A N 1
ATOM 1452 C CA . LEU A 1 185 ? 1.266 -2.136 21.494 1.00 93.25 185 LEU A CA 1
ATOM 1453 C C . LEU A 1 185 ? 0.246 -1.176 22.106 1.00 93.25 185 LEU A C 1
ATOM 1455 O O . LEU A 1 185 ? 0.609 -0.370 22.964 1.00 93.25 185 LEU A O 1
ATOM 1459 N N . LEU A 1 186 ? -1.025 -1.279 21.719 1.00 91.31 186 LEU A N 1
ATOM 1460 C CA . LEU A 1 186 ? -2.073 -0.416 22.262 1.00 91.31 186 LEU A CA 1
ATOM 1461 C C . LEU A 1 186 ? -2.208 -0.577 23.784 1.00 91.31 186 LEU A C 1
ATOM 1463 O O . LEU A 1 186 ? -2.336 0.425 24.491 1.00 91.31 186 LEU A O 1
ATOM 1467 N N . LYS A 1 187 ? -2.102 -1.815 24.294 1.00 90.44 187 LYS A N 1
ATOM 1468 C CA . LYS A 1 187 ? -2.064 -2.122 25.733 1.00 90.44 187 LYS A CA 1
ATOM 1469 C C . LYS A 1 187 ? -0.840 -1.512 26.404 1.00 90.44 187 LYS A C 1
ATOM 1471 O O . LYS A 1 187 ? -0.972 -0.766 27.371 1.00 90.44 187 LYS A O 1
ATOM 1476 N N . LYS A 1 188 ? 0.350 -1.821 25.880 1.00 93.12 188 LYS A N 1
ATOM 1477 C CA . LYS A 1 188 ? 1.643 -1.423 26.454 1.00 93.12 188 LYS A CA 1
ATOM 1478 C C . LYS A 1 188 ? 1.760 0.091 26.607 1.00 93.12 188 LYS A C 1
ATOM 1480 O O . LYS A 1 188 ? 2.253 0.560 27.627 1.00 93.12 188 LYS A O 1
ATOM 1485 N N . TYR A 1 189 ? 1.300 0.841 25.609 1.00 92.44 189 TYR A N 1
ATOM 1486 C CA . TYR A 1 189 ? 1.366 2.303 25.590 1.00 92.44 189 TYR A CA 1
ATOM 1487 C C . TYR A 1 189 ? 0.077 2.982 26.078 1.00 92.44 189 TYR A C 1
ATOM 1489 O O . TYR A 1 189 ? -0.013 4.205 26.030 1.00 92.44 189 TYR A O 1
ATOM 1497 N N . GLN A 1 190 ? -0.905 2.211 26.565 1.00 88.44 190 GLN A N 1
ATOM 1498 C CA . GLN A 1 190 ? -2.183 2.704 27.097 1.00 88.44 190 GLN A CA 1
ATOM 1499 C C . GLN A 1 190 ? -2.921 3.652 26.134 1.00 88.44 190 GLN A C 1
ATOM 1501 O O . GLN A 1 190 ? -3.565 4.612 26.556 1.00 88.44 190 GLN A O 1
ATOM 1506 N N . LEU A 1 191 ? -2.834 3.387 24.827 1.00 87.50 191 LEU A N 1
ATOM 1507 C CA . LEU A 1 191 ? -3.316 4.313 23.796 1.00 87.50 191 LEU A CA 1
ATOM 1508 C C . LEU A 1 191 ? -4.841 4.493 23.829 1.00 87.50 191 LEU A C 1
ATOM 1510 O O . LEU A 1 191 ? -5.320 5.596 23.584 1.00 87.50 191 LEU A O 1
ATOM 1514 N N . TRP A 1 192 ? -5.588 3.464 24.235 1.00 80.94 192 TRP A N 1
ATOM 1515 C CA . TRP A 1 192 ? -7.043 3.528 24.433 1.00 80.94 192 TRP A CA 1
ATOM 1516 C C . TRP A 1 192 ? -7.481 4.474 25.560 1.00 80.94 192 TRP A C 1
ATOM 1518 O O . TRP A 1 192 ? -8.598 4.971 25.545 1.00 80.94 192 TRP A O 1
ATOM 1528 N N . ARG A 1 193 ? -6.616 4.742 26.549 1.00 75.19 193 ARG A N 1
ATOM 1529 C CA . ARG A 1 193 ? -6.921 5.707 27.625 1.00 75.19 193 ARG A CA 1
ATOM 1530 C C . ARG A 1 193 ? -6.703 7.148 27.184 1.00 75.19 193 ARG A C 1
ATOM 1532 O O . ARG A 1 193 ? -7.255 8.068 27.770 1.00 75.19 193 ARG A O 1
ATOM 1539 N N . GLN A 1 194 ? -5.849 7.340 26.185 1.00 78.69 194 GLN A N 1
ATOM 1540 C CA . GLN A 1 194 ? -5.469 8.659 25.686 1.00 78.69 194 GLN A CA 1
ATOM 1541 C C . GLN A 1 194 ? -6.356 9.103 24.523 1.00 78.69 194 GLN A C 1
ATOM 1543 O O . GLN A 1 194 ? -6.418 10.293 24.216 1.00 78.69 194 GLN A O 1
ATOM 1548 N N . ARG A 1 195 ? -6.988 8.147 23.833 1.00 80.38 195 ARG A N 1
ATOM 1549 C CA . ARG A 1 195 ? -7.786 8.368 22.629 1.00 80.38 195 ARG A CA 1
ATOM 1550 C C . ARG A 1 195 ? -8.901 7.342 22.541 1.00 80.38 195 ARG A C 1
ATOM 1552 O O . ARG A 1 195 ? -8.686 6.168 22.825 1.00 80.38 195 ARG A O 1
ATOM 1559 N N . ASP A 1 196 ? -10.043 7.783 22.032 1.00 86.19 196 ASP A N 1
ATOM 1560 C CA . ASP A 1 196 ? -11.162 6.913 21.674 1.00 86.19 196 ASP A CA 1
ATOM 1561 C C . ASP A 1 196 ? -10.869 6.182 20.355 1.00 86.19 196 ASP A C 1
ATOM 1563 O O . ASP A 1 196 ? -11.459 6.477 19.319 1.00 86.19 196 ASP A O 1
ATOM 1567 N N . LEU A 1 197 ? -9.848 5.320 20.370 1.00 89.56 197 LEU A N 1
ATOM 1568 C CA . LEU A 1 197 ? -9.504 4.465 19.238 1.00 89.56 197 LEU A CA 1
ATOM 1569 C C . LEU A 1 197 ? -10.564 3.374 19.099 1.00 89.56 197 LEU A C 1
ATOM 1571 O O . LEU A 1 197 ? -11.128 2.935 20.092 1.00 89.56 197 LEU A O 1
ATOM 1575 N N . ASN A 1 198 ? -10.785 2.918 17.872 1.00 90.94 198 ASN A N 1
ATOM 1576 C CA . ASN A 1 198 ? -11.607 1.773 17.512 1.00 90.94 198 ASN A CA 1
ATOM 1577 C C . ASN A 1 198 ? -10.756 0.899 16.589 1.00 90.94 198 ASN A C 1
ATOM 1579 O O . ASN A 1 198 ? -10.453 1.295 15.465 1.00 90.94 198 ASN A O 1
ATOM 1583 N N . VAL A 1 199 ? -10.330 -0.273 17.058 1.00 92.50 199 VAL A N 1
ATOM 1584 C CA . VAL A 1 199 ? -9.454 -1.173 16.290 1.00 92.50 199 VAL A CA 1
ATOM 1585 C C . VAL A 1 199 ? -10.181 -2.483 16.042 1.00 92.50 199 VAL A C 1
ATOM 1587 O O . VAL A 1 199 ? -10.605 -3.155 16.980 1.00 92.50 199 VAL A O 1
ATOM 1590 N N . MET A 1 200 ? -10.352 -2.815 14.767 1.00 93.00 200 MET A N 1
ATOM 1591 C CA . MET A 1 200 ? -11.184 -3.913 14.287 1.00 93.00 200 MET A CA 1
ATOM 1592 C C . MET A 1 200 ? -10.359 -4.835 13.397 1.00 93.00 200 MET A C 1
ATOM 1594 O O . MET A 1 200 ? -9.730 -4.371 12.448 1.00 93.00 200 MET A O 1
ATOM 1598 N N . SER A 1 201 ? -10.400 -6.139 13.657 1.00 91.12 201 SER A N 1
ATOM 1599 C CA . SER A 1 201 ? -9.762 -7.139 12.795 1.00 91.12 201 SER A CA 1
ATOM 1600 C C . SER A 1 201 ? -10.719 -7.623 11.709 1.00 91.12 201 SER A C 1
ATOM 1602 O O . SER A 1 201 ? -11.890 -7.903 11.971 1.00 91.12 201 SER A O 1
ATOM 1604 N N . ILE A 1 202 ? -10.212 -7.756 10.486 1.00 90.94 202 ILE A N 1
ATOM 1605 C CA . ILE A 1 202 ? -10.938 -8.243 9.315 1.00 90.94 202 ILE A CA 1
ATOM 1606 C C . ILE A 1 202 ? -10.220 -9.451 8.745 1.00 90.94 202 ILE A C 1
ATOM 1608 O O . ILE A 1 202 ? -9.073 -9.368 8.317 1.00 90.94 202 ILE A O 1
ATOM 1612 N N . TYR A 1 203 ? -10.961 -10.552 8.661 1.00 87.12 203 TYR A N 1
ATOM 1613 C CA . TYR A 1 203 ? -10.489 -11.801 8.086 1.00 87.12 203 TYR A CA 1
ATOM 1614 C C . TYR A 1 203 ? -11.118 -12.040 6.706 1.00 87.12 203 TYR A C 1
ATOM 1616 O O . TYR A 1 203 ? -12.347 -12.177 6.565 1.00 87.12 203 TYR A O 1
ATOM 1624 N N . THR A 1 204 ? -10.270 -12.145 5.686 1.00 86.94 204 THR A N 1
ATOM 1625 C CA . THR A 1 204 ? -10.602 -12.445 4.282 1.00 86.94 204 THR A CA 1
ATOM 1626 C C . THR A 1 204 ? -10.835 -13.944 4.061 1.00 86.94 204 THR A C 1
ATOM 1628 O O . THR A 1 204 ? -10.237 -14.569 3.195 1.00 86.94 204 THR A O 1
ATOM 1631 N N . ARG A 1 205 ? -11.729 -14.558 4.853 1.00 86.94 205 ARG A N 1
ATOM 1632 C CA . ARG A 1 205 ? -12.056 -15.995 4.737 1.00 86.94 205 ARG A CA 1
ATOM 1633 C C . ARG A 1 205 ? -12.362 -16.383 3.284 1.00 86.94 205 ARG A C 1
ATOM 1635 O O . ARG A 1 205 ? -13.193 -15.744 2.647 1.00 86.94 205 ARG A O 1
ATOM 1642 N N . GLY A 1 206 ? -11.727 -17.452 2.803 1.00 89.44 206 GLY A N 1
ATOM 1643 C CA . GLY A 1 206 ? -11.876 -17.929 1.423 1.00 89.44 206 GLY A CA 1
ATOM 1644 C C . GLY A 1 206 ? -10.911 -17.298 0.411 1.00 89.44 206 GLY A C 1
ATOM 1645 O O . GLY A 1 206 ? -10.995 -17.638 -0.771 1.00 89.44 206 GLY A O 1
ATOM 1646 N N . ALA A 1 207 ? -10.007 -16.429 0.873 1.00 92.25 207 ALA A N 1
ATOM 1647 C CA . ALA A 1 207 ? -8.871 -15.878 0.142 1.00 92.25 207 ALA A CA 1
ATOM 1648 C C . ALA A 1 207 ? -7.630 -15.836 1.057 1.00 92.25 207 ALA A C 1
ATOM 1650 O O . ALA A 1 207 ? -7.748 -15.919 2.285 1.00 92.25 207 ALA A O 1
ATOM 1651 N N . LYS A 1 208 ? -6.441 -15.734 0.465 1.00 89.25 208 LYS A N 1
ATOM 1652 C CA . LYS A 1 208 ? -5.170 -15.634 1.185 1.00 89.25 208 LYS A CA 1
ATOM 1653 C C . LYS A 1 208 ? -4.940 -14.234 1.750 1.00 89.25 208 LYS A C 1
ATOM 1655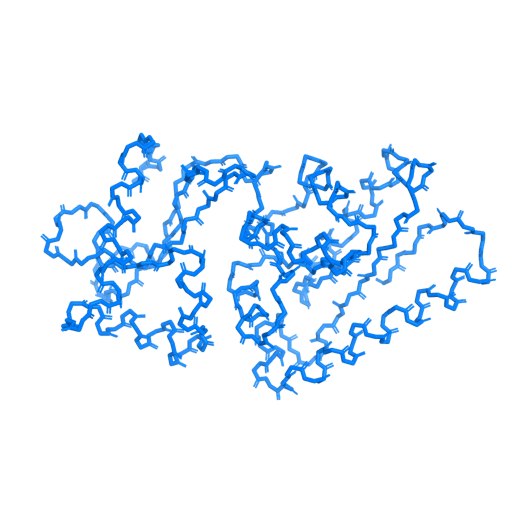 O O . LYS A 1 208 ? -4.568 -14.102 2.913 1.00 89.25 208 LYS A O 1
ATOM 1660 N N . ASP A 1 209 ? -5.184 -13.220 0.930 1.00 90.19 209 ASP A N 1
ATOM 1661 C CA . ASP A 1 209 ? -4.875 -11.817 1.196 1.00 90.19 209 ASP A CA 1
ATOM 1662 C C . ASP A 1 209 ? -6.012 -10.896 0.683 1.00 90.19 209 ASP A C 1
ATOM 1664 O O . ASP A 1 209 ? -6.978 -11.370 0.060 1.00 90.19 209 ASP A O 1
ATOM 1668 N N . PRO A 1 210 ? -5.995 -9.588 1.006 1.00 91.38 210 PRO A N 1
ATOM 1669 C CA . PRO A 1 210 ? -7.011 -8.645 0.538 1.00 91.38 210 PRO A CA 1
ATOM 1670 C C . PRO A 1 210 ? -7.072 -8.506 -0.987 1.00 91.38 210 PRO A C 1
ATOM 1672 O O . PRO A 1 210 ? -8.166 -8.320 -1.525 1.00 91.38 210 PRO A O 1
ATOM 1675 N N . ASP A 1 211 ? -5.940 -8.615 -1.687 1.00 93.00 211 ASP A N 1
ATOM 1676 C CA . ASP A 1 211 ? -5.895 -8.563 -3.151 1.00 93.00 211 ASP A CA 1
ATOM 1677 C C . ASP A 1 211 ? -6.659 -9.735 -3.792 1.00 93.00 211 ASP A C 1
ATOM 1679 O O . ASP A 1 211 ? -7.536 -9.536 -4.641 1.00 93.00 211 ASP A O 1
ATOM 1683 N N . GLU A 1 212 ? -6.408 -10.964 -3.337 1.00 94.00 212 GLU A N 1
ATOM 1684 C CA . GLU A 1 212 ? -7.148 -12.150 -3.768 1.00 94.00 212 GLU A CA 1
ATOM 1685 C C . GLU A 1 212 ? -8.627 -12.057 -3.372 1.00 94.00 212 GLU A C 1
ATOM 1687 O O . GLU A 1 212 ? -9.505 -12.427 -4.156 1.00 94.00 212 GLU A O 1
ATOM 1692 N N . TYR A 1 213 ? -8.942 -11.513 -2.193 1.00 95.25 213 TYR A N 1
ATOM 1693 C CA . TYR A 1 213 ? -10.333 -11.354 -1.772 1.00 95.25 213 TYR A CA 1
ATOM 1694 C C . TYR A 1 213 ? -11.109 -10.423 -2.710 1.00 95.25 213 TYR A C 1
ATOM 1696 O O . TYR A 1 213 ? -12.185 -10.786 -3.189 1.00 95.25 213 TYR A O 1
ATOM 1704 N N . ILE A 1 214 ? -10.557 -9.244 -3.020 1.00 94.19 214 ILE A N 1
ATOM 1705 C CA . ILE A 1 214 ? -11.161 -8.299 -3.970 1.00 94.19 214 ILE A CA 1
ATOM 1706 C C . ILE A 1 214 ? -11.300 -8.938 -5.349 1.00 94.19 214 ILE A C 1
ATOM 1708 O O . ILE A 1 214 ? -12.328 -8.764 -6.000 1.00 94.19 214 ILE A O 1
ATOM 1712 N N . SER A 1 215 ? -10.308 -9.727 -5.769 1.00 92.12 215 SER A N 1
ATOM 1713 C CA . SER A 1 215 ? -10.357 -10.471 -7.025 1.00 92.12 215 SER A CA 1
ATOM 1714 C C . SER A 1 215 ? -11.566 -11.386 -7.145 1.00 92.12 215 SER A C 1
ATOM 1716 O O . SER A 1 215 ? -12.157 -11.492 -8.217 1.00 92.12 215 SER A O 1
ATOM 1718 N N . LYS A 1 216 ? -11.850 -12.117 -6.068 1.00 95.06 216 LYS A N 1
ATOM 1719 C CA . LYS A 1 216 ? -12.767 -13.254 -6.068 1.00 95.06 216 LYS A CA 1
ATOM 1720 C C . LYS A 1 216 ? -14.191 -12.855 -5.705 1.00 95.06 216 LYS A C 1
ATOM 1722 O O . LYS A 1 216 ? -15.131 -13.407 -6.264 1.00 95.06 216 LYS A O 1
ATOM 1727 N N . TYR A 1 217 ? -14.339 -11.913 -4.778 1.00 95.25 217 TYR A N 1
ATOM 1728 C CA . TYR A 1 217 ? -15.630 -11.532 -4.199 1.00 95.25 217 TYR A CA 1
ATOM 1729 C C . TYR A 1 217 ? -16.042 -10.095 -4.537 1.00 95.25 217 TYR A C 1
ATOM 1731 O O . TYR A 1 217 ? -17.205 -9.735 -4.380 1.00 95.25 217 TYR A O 1
ATOM 1739 N N . GLY A 1 218 ? -15.116 -9.271 -5.030 1.00 94.19 218 GLY A N 1
ATOM 1740 C CA . GLY A 1 218 ? -15.390 -7.890 -5.404 1.00 94.19 218 GLY A CA 1
ATOM 1741 C C . GLY A 1 218 ? -15.385 -6.906 -4.231 1.00 94.19 218 GLY A C 1
ATOM 1742 O O . GLY A 1 218 ? -15.286 -7.255 -3.052 1.00 94.19 218 GLY A O 1
ATOM 1743 N N . LYS A 1 219 ? -15.470 -5.619 -4.582 1.00 95.00 219 LYS A N 1
ATOM 1744 C CA . LYS A 1 219 ? -15.359 -4.504 -3.630 1.00 95.00 219 LYS A CA 1
ATOM 1745 C C . LYS A 1 219 ? -16.532 -4.429 -2.650 1.00 95.00 219 LYS A C 1
ATOM 1747 O O . LYS A 1 219 ? -16.324 -4.083 -1.491 1.00 95.00 219 LYS A O 1
ATOM 1752 N N . ASP A 1 220 ? -17.749 -4.731 -3.102 1.00 96.12 220 ASP A N 1
ATOM 1753 C CA . ASP A 1 220 ? -18.960 -4.510 -2.306 1.00 96.12 220 ASP A CA 1
ATOM 1754 C C . ASP A 1 220 ? -19.017 -5.500 -1.137 1.00 96.12 220 ASP A C 1
ATOM 1756 O O . ASP A 1 220 ? -19.280 -5.105 -0.001 1.00 96.12 220 ASP A O 1
ATOM 1760 N N . GLU A 1 221 ? -18.607 -6.747 -1.378 1.00 96.00 221 GLU A N 1
ATOM 1761 C CA . GLU A 1 221 ? -18.411 -7.756 -0.336 1.00 96.00 221 GLU A CA 1
ATOM 1762 C C . GLU A 1 221 ? -17.333 -7.352 0.677 1.00 96.00 221 GLU A C 1
ATOM 1764 O O . GLU A 1 221 ? -17.503 -7.520 1.887 1.00 96.00 221 GLU A O 1
ATOM 1769 N N . PHE A 1 222 ? -16.225 -6.760 0.221 1.00 95.94 222 PHE A N 1
ATOM 1770 C CA . PHE A 1 222 ? -15.200 -6.251 1.135 1.00 95.94 222 PHE A CA 1
ATOM 1771 C C . PHE A 1 222 ? -15.728 -5.082 1.986 1.00 95.94 222 PHE A C 1
ATOM 1773 O O . PHE A 1 222 ? -15.474 -5.014 3.190 1.00 95.94 222 PHE A O 1
ATOM 1780 N N . ILE A 1 223 ? -16.516 -4.179 1.396 1.00 95.38 223 ILE A N 1
ATOM 1781 C CA . ILE A 1 223 ? -17.168 -3.082 2.122 1.00 95.38 223 ILE A CA 1
ATOM 1782 C C . ILE A 1 223 ? -18.158 -3.620 3.160 1.00 95.38 223 ILE A C 1
ATOM 1784 O O . ILE A 1 223 ? -18.205 -3.097 4.276 1.00 95.38 223 ILE A O 1
ATOM 1788 N N . ASN A 1 224 ? -18.918 -4.664 2.833 1.00 95.19 224 ASN A N 1
ATOM 1789 C CA . ASN A 1 224 ? -19.817 -5.317 3.782 1.00 95.19 224 ASN A CA 1
ATOM 1790 C C . ASN A 1 224 ? -19.039 -5.914 4.962 1.00 95.19 224 ASN A C 1
ATOM 1792 O O . ASN A 1 224 ? -19.412 -5.667 6.107 1.00 95.19 224 ASN A O 1
ATOM 1796 N N . LYS A 1 225 ? -17.879 -6.544 4.727 1.00 93.56 225 LYS A N 1
ATOM 1797 C CA . LYS A 1 225 ? -16.986 -6.989 5.815 1.00 93.56 225 LYS A CA 1
ATOM 1798 C C . LYS A 1 225 ? -16.532 -5.855 6.735 1.00 93.56 225 LYS A C 1
ATOM 1800 O O . LYS A 1 225 ? -16.512 -6.043 7.950 1.00 93.56 225 LYS A O 1
ATOM 1805 N N . LEU A 1 226 ? -16.184 -4.685 6.187 1.00 94.00 226 LEU A N 1
ATOM 1806 C CA . LEU A 1 226 ? -15.827 -3.511 6.999 1.00 94.00 226 LEU A CA 1
ATOM 1807 C C . LEU A 1 226 ? -16.999 -3.083 7.900 1.00 94.00 226 LEU A C 1
ATOM 1809 O O . LEU A 1 226 ? -16.793 -2.770 9.074 1.00 94.00 226 LEU A O 1
ATOM 1813 N N . LYS A 1 227 ? -18.228 -3.074 7.363 1.00 94.12 227 LYS A N 1
ATOM 1814 C CA . LYS A 1 227 ? -19.443 -2.720 8.117 1.00 94.12 227 LYS A CA 1
ATOM 1815 C C . LYS A 1 227 ? -19.732 -3.730 9.222 1.00 94.12 227 LYS A C 1
ATOM 1817 O O . LYS A 1 227 ? -19.871 -3.329 10.372 1.00 94.12 227 LYS A O 1
ATOM 1822 N N . GLU A 1 228 ? -19.727 -5.022 8.900 1.00 92.69 228 GLU A N 1
ATOM 1823 C CA . GLU A 1 228 ? -19.947 -6.092 9.878 1.00 92.69 228 GLU A CA 1
ATOM 1824 C C . GLU A 1 228 ? -18.927 -6.053 11.020 1.00 92.69 228 GLU A C 1
ATOM 1826 O O . GLU A 1 228 ? -19.279 -6.269 12.180 1.00 92.69 228 GLU A O 1
ATOM 1831 N N . ALA A 1 229 ? -17.652 -5.796 10.708 1.00 91.19 229 ALA A N 1
ATOM 1832 C CA . ALA A 1 229 ? -16.605 -5.679 11.717 1.00 91.19 229 ALA A CA 1
ATOM 1833 C C . ALA A 1 229 ? -16.890 -4.516 12.678 1.00 91.19 229 ALA A C 1
ATOM 1835 O O . ALA A 1 229 ? -16.770 -4.679 13.893 1.00 91.19 229 ALA A O 1
ATOM 1836 N N . LYS A 1 230 ? -17.338 -3.374 12.142 1.00 89.12 230 LYS A N 1
ATOM 1837 C CA . LYS A 1 230 ? -17.731 -2.212 12.943 1.00 89.12 230 LYS A CA 1
ATOM 1838 C C . LYS A 1 230 ? -18.964 -2.496 13.799 1.00 89.12 230 LYS A C 1
ATOM 1840 O O . LYS A 1 230 ? -18.938 -2.233 14.992 1.00 89.12 230 LYS A O 1
ATOM 1845 N N . GLU A 1 231 ? -20.011 -3.089 13.238 1.00 89.56 231 GLU A N 1
ATOM 1846 C CA . GLU A 1 231 ? -21.219 -3.456 13.991 1.00 89.56 231 GLU A CA 1
ATOM 1847 C C . GLU A 1 231 ? -20.911 -4.427 15.137 1.00 89.56 231 GLU A C 1
ATOM 1849 O O . GLU A 1 231 ? -21.357 -4.220 16.267 1.00 89.56 231 GLU A O 1
ATOM 1854 N N . LYS A 1 232 ? -20.089 -5.454 14.883 1.00 86.94 232 LYS A N 1
ATOM 1855 C CA . LYS A 1 232 ? -19.632 -6.398 15.917 1.00 86.94 232 LYS A CA 1
ATOM 1856 C C . LYS A 1 232 ? -18.824 -5.703 17.009 1.00 86.94 232 LYS A C 1
ATOM 1858 O O . LYS A 1 232 ? -19.001 -6.030 18.182 1.00 86.94 232 LYS A O 1
ATOM 1863 N N . TYR A 1 233 ? -17.952 -4.767 16.636 1.00 87.06 233 TYR A N 1
ATOM 1864 C CA . TYR A 1 233 ? -17.190 -3.964 17.587 1.00 87.06 233 TYR A CA 1
ATOM 1865 C C . TYR A 1 233 ? -18.114 -3.111 18.470 1.00 87.06 233 TYR A C 1
ATOM 1867 O O . TYR A 1 233 ? -18.027 -3.196 19.692 1.00 87.06 233 TYR A O 1
ATOM 1875 N N . GLU A 1 234 ? -19.060 -2.378 17.879 1.00 85.75 234 GLU A N 1
ATOM 1876 C CA . GLU A 1 234 ? -20.019 -1.540 18.615 1.00 85.75 234 GLU A CA 1
ATOM 1877 C C . GLU A 1 234 ? -20.910 -2.359 19.560 1.00 85.75 234 GLU A C 1
ATOM 1879 O O . GLU A 1 234 ? -21.152 -1.964 20.700 1.00 85.75 234 GLU A O 1
ATOM 1884 N N . LEU A 1 235 ? -21.378 -3.535 19.124 1.00 84.12 235 LEU A N 1
ATOM 1885 C CA . LEU A 1 235 ? -22.165 -4.437 19.970 1.00 84.12 235 LEU A CA 1
ATOM 1886 C C . LEU A 1 235 ? -21.380 -4.931 21.191 1.00 84.12 235 LEU A C 1
ATOM 1888 O O . LEU A 1 235 ? -21.966 -5.069 22.263 1.00 84.12 235 LEU A O 1
ATOM 1892 N N . ARG A 1 236 ? -20.076 -5.199 21.045 1.00 80.31 236 ARG A N 1
ATOM 1893 C CA . ARG A 1 236 ? -19.199 -5.590 22.163 1.00 80.31 236 ARG A CA 1
ATOM 1894 C C . ARG A 1 236 ? -18.909 -4.411 23.083 1.00 80.31 236 ARG A C 1
ATOM 1896 O O . ARG A 1 236 ? -19.125 -4.513 24.282 1.00 80.31 236 ARG A O 1
ATOM 1903 N N . ARG A 1 237 ? -18.558 -3.255 22.519 1.00 77.25 237 ARG A N 1
ATOM 1904 C CA . ARG A 1 237 ? -18.321 -2.011 23.266 1.00 77.25 237 ARG A CA 1
ATOM 1905 C C . ARG A 1 237 ? -19.533 -1.542 24.083 1.00 77.25 237 ARG A C 1
ATOM 1907 O O . ARG A 1 237 ? -19.363 -0.812 25.043 1.00 77.25 237 ARG A O 1
ATOM 1914 N N . ARG A 1 238 ? -20.761 -1.923 23.717 1.00 77.50 238 ARG A N 1
ATOM 1915 C CA . ARG A 1 238 ? -21.960 -1.663 24.540 1.00 77.50 238 ARG A CA 1
ATOM 1916 C C . ARG A 1 238 ? -22.127 -2.635 25.708 1.00 77.50 238 ARG A C 1
ATOM 1918 O O . ARG A 1 238 ? -22.801 -2.289 26.672 1.00 77.50 238 ARG A O 1
ATOM 1925 N N . LYS A 1 239 ? -21.602 -3.856 25.587 1.00 74.31 239 LYS A N 1
ATOM 1926 C CA . LYS A 1 239 ? -21.664 -4.891 26.631 1.00 74.31 239 LYS A CA 1
ATOM 1927 C C . LYS A 1 239 ? -20.544 -4.738 27.662 1.00 74.31 239 LYS A C 1
ATOM 1929 O O . LYS A 1 239 ? -20.749 -5.112 28.809 1.00 74.31 239 LYS A O 1
ATOM 1934 N N . ASP A 1 240 ? -19.415 -4.174 27.246 1.00 63.53 240 ASP A N 1
ATOM 1935 C CA . ASP A 1 240 ? -18.206 -3.978 28.046 1.00 63.53 240 ASP A CA 1
ATOM 1936 C C . ASP A 1 240 ? -17.904 -2.476 28.237 1.00 63.53 240 ASP A C 1
ATOM 1938 O O . ASP A 1 240 ? -18.406 -1.637 27.496 1.00 63.53 240 ASP A O 1
ATOM 1942 N N . GLU A 1 241 ? -17.078 -2.093 29.214 1.00 57.38 241 GLU A N 1
ATOM 1943 C CA . GLU A 1 241 ? -16.705 -0.680 29.408 1.00 57.38 241 GLU A CA 1
AT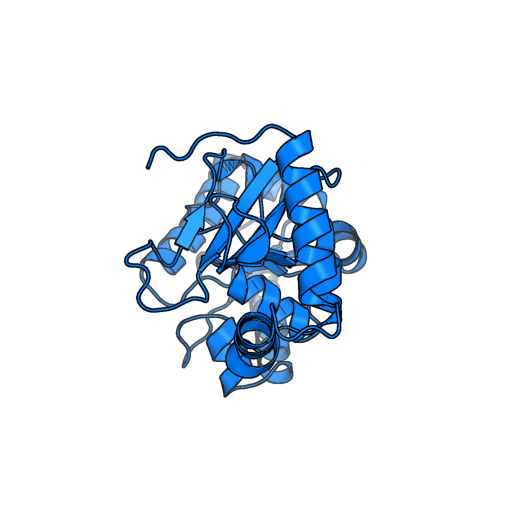OM 1944 C C . GLU A 1 241 ? -15.892 -0.103 28.218 1.00 57.38 241 GLU A C 1
ATOM 1946 O O . GLU A 1 241 ? -15.140 -0.839 27.557 1.00 57.38 241 GLU A O 1
ATOM 1951 N N . PRO A 1 242 ? -15.972 1.222 27.956 1.00 51.94 242 PRO A N 1
ATOM 1952 C CA . PRO A 1 242 ? -15.147 1.895 26.951 1.00 51.94 242 PRO A CA 1
ATOM 1953 C C . PRO A 1 242 ? -13.643 1.676 27.199 1.00 51.94 242 PRO A C 1
ATOM 1955 O O . PRO A 1 242 ? -13.125 2.019 28.259 1.00 51.94 242 PRO A O 1
ATOM 1958 N N . GLY A 1 243 ? -12.920 1.141 26.206 1.00 53.22 243 GLY A N 1
ATOM 1959 C CA . GLY A 1 243 ? -11.459 0.952 26.268 1.00 53.22 243 GLY A CA 1
ATOM 1960 C C . GLY A 1 243 ? -10.973 -0.478 26.548 1.00 53.22 243 GLY A C 1
ATOM 1961 O O . GLY A 1 243 ? -9.776 -0.683 26.771 1.00 53.22 243 GLY A O 1
ATOM 1962 N N . SER A 1 244 ? -11.861 -1.473 26.515 1.00 50.88 244 SER A N 1
ATOM 1963 C CA . SER A 1 244 ? -11.496 -2.894 26.539 1.00 50.88 244 SER A CA 1
ATOM 1964 C C . SER A 1 244 ? -10.780 -3.324 25.243 1.00 50.88 244 SER A C 1
ATOM 1966 O O . SER A 1 244 ? -11.135 -2.924 24.134 1.00 50.88 244 SER A O 1
ATOM 1968 N N . ILE A 1 245 ? -9.714 -4.121 25.387 1.00 55.16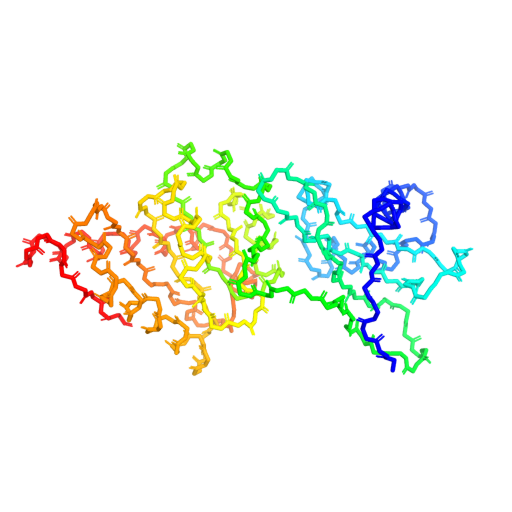 245 ILE A N 1
ATOM 1969 C CA . ILE A 1 245 ? -8.942 -4.672 24.263 1.00 55.16 245 ILE A CA 1
ATOM 1970 C C . ILE A 1 245 ? -9.613 -5.964 23.817 1.00 55.16 245 ILE A C 1
ATOM 1972 O O . ILE A 1 245 ? -9.639 -6.933 24.573 1.00 55.16 245 ILE A O 1
ATOM 1976 N N . PHE A 1 246 ? -10.132 -5.976 22.592 1.00 58.47 246 PHE A N 1
ATOM 1977 C CA . PHE A 1 246 ? -10.747 -7.156 21.997 1.00 58.47 246 PHE A CA 1
ATOM 1978 C C . PHE A 1 246 ? -9.746 -7.865 21.087 1.00 58.47 246 PHE A C 1
ATOM 1980 O O . PHE A 1 246 ? -9.498 -7.407 19.974 1.00 58.47 246 PHE A O 1
ATOM 1987 N N . ASP A 1 247 ? -9.215 -9.001 21.533 1.00 52.06 247 ASP A N 1
ATOM 1988 C CA . ASP A 1 247 ? -8.581 -9.951 20.620 1.00 52.06 247 ASP A CA 1
ATOM 1989 C C . ASP A 1 247 ? -9.708 -10.668 19.844 1.00 52.06 247 ASP A C 1
ATOM 1991 O O . ASP A 1 247 ? -10.630 -11.234 20.441 1.00 52.06 247 ASP A O 1
ATOM 1995 N N . PHE A 1 248 ? -9.698 -10.560 18.511 1.00 48.38 248 PHE A N 1
ATOM 1996 C CA . PHE A 1 248 ? -10.651 -11.220 17.605 1.00 48.38 248 PHE A CA 1
ATOM 1997 C C . PHE A 1 248 ? -10.044 -12.466 16.984 1.00 48.38 248 PHE A C 1
ATOM 1999 O O . PHE A 1 248 ? -8.911 -12.342 16.469 1.00 48.38 248 PHE A O 1
#

Radius of gyration: 18.77 Å; chains: 1; bounding box: 47×33×56 Å